Protein AF-A0A6A6QD24-F1 (afdb_monomer_lite)

Secondary structure (DSSP, 8-state):
------EEE-TTTS-EEE---HHHHHHHHHHHHHH-TT-THHHHHHHHHHHHHHHHHHHHHHHHHHHHHHHHHHHHHHHHHHHHHHHHHHHHHHHHHHHHHHHHHHHHHHHHHHHHHHHHHHHHHHHHHHHHHHHHHHHHHHHHHHHHHHHHHHHHHHHHHHHHHHHHHHHHHHHHHHHHHHHHHHHHHHHH---------------------HHHHHTTPPP--SSS-HHHHHTT------B-GGGGT-TT----TT--SB----S--S----------------

Organism: NCBI:txid390894

Radius of gyration: 77.01 Å; chains: 1; bounding box: 149×49×194 Å

Structure (mmCIF, N/CA/C/O backbone):
data_AF-A0A6A6QD24-F1
#
_entry.id   AF-A0A6A6QD24-F1
#
loop_
_atom_site.group_PDB
_atom_site.id
_atom_site.type_symbol
_atom_site.label_atom_id
_atom_site.label_alt_id
_atom_site.label_comp_id
_atom_site.label_asym_id
_atom_site.label_entity_id
_atom_site.label_seq_id
_atom_site.pdbx_PDB_ins_code
_atom_site.Cartn_x
_atom_site.Cartn_y
_atom_site.Cartn_z
_atom_site.occupancy
_atom_site.B_iso_or_equiv
_atom_site.auth_seq_id
_atom_site.auth_comp_id
_atom_site.auth_asym_id
_atom_site.auth_atom_id
_atom_site.pdbx_PDB_model_num
ATOM 1 N N . MET A 1 1 ? -62.552 -3.584 97.009 1.00 53.19 1 MET A N 1
ATOM 2 C CA . MET A 1 1 ? -61.944 -2.750 95.951 1.00 53.19 1 MET A CA 1
ATOM 3 C C . MET A 1 1 ? -61.898 -3.574 94.677 1.00 53.19 1 MET A C 1
ATOM 5 O O . MET A 1 1 ? -61.290 -4.635 94.685 1.00 53.19 1 MET A O 1
ATOM 9 N N . THR A 1 2 ? -62.596 -3.163 93.622 1.00 63.44 2 THR A N 1
ATOM 10 C CA . THR A 1 2 ? -62.518 -3.815 92.306 1.00 63.44 2 THR A CA 1
ATOM 11 C C . THR A 1 2 ? -61.274 -3.311 91.586 1.00 63.44 2 THR A C 1
ATOM 13 O O . THR A 1 2 ? -61.258 -2.167 91.139 1.00 63.44 2 THR A O 1
ATOM 16 N N . TYR A 1 3 ? -60.230 -4.137 91.501 1.00 75.81 3 TYR A N 1
ATOM 17 C CA . TYR A 1 3 ? -59.074 -3.847 90.652 1.00 75.81 3 TYR A CA 1
ATOM 18 C C . TYR A 1 3 ? -59.534 -3.808 89.188 1.00 75.81 3 TYR A C 1
ATOM 20 O O . TYR A 1 3 ? -60.052 -4.796 88.665 1.00 75.81 3 TYR A O 1
ATOM 28 N N . GLN A 1 4 ? -59.399 -2.652 88.539 1.00 85.44 4 GLN A N 1
ATOM 29 C CA . GLN A 1 4 ? -59.625 -2.512 87.103 1.00 85.44 4 GLN A CA 1
ATOM 30 C C . GLN A 1 4 ? -58.295 -2.724 86.382 1.00 85.44 4 GLN A C 1
ATOM 32 O O . GLN A 1 4 ? -57.424 -1.863 86.418 1.00 85.44 4 GLN A O 1
ATOM 37 N N . TYR A 1 5 ? -58.145 -3.880 85.737 1.00 90.75 5 TYR A N 1
ATOM 38 C CA . TYR A 1 5 ? -57.006 -4.152 84.862 1.00 90.75 5 TYR A CA 1
ATOM 39 C C . TYR A 1 5 ? -57.183 -3.437 83.517 1.00 90.75 5 TYR A C 1
ATOM 41 O O . TYR A 1 5 ? -58.315 -3.380 83.011 1.00 90.75 5 TYR A O 1
ATOM 49 N N . PRO A 1 6 ? -56.099 -2.914 82.920 1.00 93.00 6 PRO A N 1
ATOM 50 C CA . PRO A 1 6 ? -56.175 -2.231 81.641 1.00 93.00 6 PRO A CA 1
ATOM 51 C C . PRO A 1 6 ? -56.624 -3.198 80.541 1.00 93.00 6 PRO A C 1
ATOM 53 O O . PRO A 1 6 ? -56.310 -4.392 80.543 1.00 93.00 6 PRO A O 1
ATOM 56 N N . LYS A 1 7 ? -57.396 -2.662 79.598 1.00 95.12 7 LYS A N 1
ATOM 57 C CA . LYS A 1 7 ? -57.923 -3.386 78.444 1.00 95.12 7 LYS A CA 1
ATOM 58 C C . LYS A 1 7 ? -57.433 -2.735 77.163 1.00 95.12 7 LYS A C 1
ATOM 60 O O . LYS A 1 7 ? -57.426 -1.511 77.069 1.00 95.12 7 LYS A O 1
ATOM 65 N N . THR A 1 8 ? -57.071 -3.542 76.176 1.00 94.56 8 THR A N 1
ATOM 66 C CA . THR A 1 8 ? -56.620 -3.065 74.867 1.00 94.56 8 THR A CA 1
ATOM 67 C C . THR A 1 8 ? -57.283 -3.848 73.744 1.00 94.56 8 THR A C 1
ATOM 69 O O . THR A 1 8 ? -57.705 -4.993 73.918 1.00 94.56 8 THR A O 1
ATOM 72 N N . HIS A 1 9 ? -57.416 -3.202 72.589 1.00 96.06 9 HIS A N 1
ATOM 73 C CA . HIS A 1 9 ? -57.906 -3.847 71.379 1.00 96.06 9 HIS A CA 1
ATOM 74 C C . HIS A 1 9 ? -56.819 -4.773 70.824 1.00 96.06 9 HIS A C 1
ATOM 76 O O . HIS A 1 9 ? -55.660 -4.369 70.712 1.00 96.06 9 HIS A O 1
ATOM 82 N N . CYS A 1 10 ? -57.165 -6.020 70.514 1.00 94.19 10 CYS A N 1
ATOM 83 C CA . CYS A 1 10 ? -56.219 -6.972 69.955 1.00 94.19 10 CYS A CA 1
ATOM 84 C C . CYS A 1 10 ? -56.259 -6.945 68.428 1.00 94.19 10 CYS A C 1
ATOM 86 O O . CYS A 1 10 ? -57.242 -7.353 67.818 1.00 94.19 10 CYS A O 1
ATOM 88 N N . GLU A 1 11 ? -55.144 -6.566 67.808 1.00 89.06 11 GLU A N 1
ATOM 89 C CA . GLU A 1 11 ? -54.988 -6.529 66.346 1.00 89.06 11 GLU A CA 1
ATOM 90 C C . GLU A 1 11 ? -55.163 -7.904 65.672 1.00 89.06 11 GLU A C 1
ATOM 92 O O . GLU A 1 11 ? -55.454 -7.984 64.483 1.00 89.06 11 GLU A O 1
ATOM 97 N N . GLY A 1 12 ? -55.003 -9.002 66.421 1.00 90.56 12 GLY A N 1
ATOM 98 C CA . GLY A 1 12 ? -55.103 -10.358 65.878 1.00 90.56 12 GLY A CA 1
ATOM 99 C C . GLY A 1 12 ? -56.530 -10.875 65.698 1.00 90.56 12 GLY A C 1
ATOM 100 O O . GLY A 1 12 ? -56.777 -11.643 64.768 1.00 90.56 12 GLY A O 1
ATOM 101 N N . CYS A 1 13 ? -57.457 -10.489 66.577 1.00 94.25 13 CYS A N 1
ATOM 102 C CA . CYS A 1 13 ? -58.838 -10.988 66.563 1.00 94.25 13 CYS A CA 1
ATOM 103 C C . CYS A 1 13 ? -59.911 -9.888 66.553 1.00 94.25 13 CYS A C 1
ATOM 105 O O . CYS A 1 13 ? -61.074 -10.209 66.339 1.00 94.25 13 CYS A O 1
ATOM 107 N N . GLY A 1 14 ? -59.546 -8.618 66.762 1.00 94.00 14 GLY A N 1
ATOM 108 C CA . GLY A 1 14 ? -60.480 -7.489 66.816 1.00 94.00 14 GLY A CA 1
ATOM 109 C C . GLY A 1 14 ? -61.264 -7.368 68.128 1.00 94.00 14 GLY A C 1
ATOM 110 O O . GLY A 1 14 ? -62.111 -6.490 68.254 1.00 94.00 14 GLY A O 1
ATOM 111 N N . GLU A 1 15 ? -60.999 -8.216 69.122 1.00 95.94 15 GLU A N 1
ATOM 112 C CA . GLU A 1 15 ? -61.680 -8.179 70.420 1.00 95.94 15 GLU A CA 1
ATOM 113 C C . GLU A 1 15 ? -60.894 -7.371 71.463 1.00 95.94 15 GLU A C 1
ATOM 115 O O . GLU A 1 15 ? -59.703 -7.078 71.310 1.00 95.94 15 GLU A O 1
ATOM 120 N N . ILE A 1 16 ? -61.564 -6.994 72.556 1.00 95.38 16 ILE A N 1
ATOM 121 C CA . ILE A 1 16 ? -60.933 -6.313 73.693 1.00 95.38 16 ILE A CA 1
ATOM 122 C C . ILE A 1 16 ? -60.417 -7.353 74.689 1.00 95.38 16 ILE A C 1
ATOM 124 O O . ILE A 1 16 ? -61.190 -8.127 75.255 1.00 95.38 16 ILE A O 1
ATOM 128 N N . HIS A 1 17 ? -59.120 -7.303 74.980 1.00 95.12 17 HIS A N 1
ATOM 129 C CA . HIS A 1 17 ? -58.479 -8.187 75.946 1.00 95.12 17 HIS A CA 1
ATOM 130 C C . HIS A 1 17 ? -57.890 -7.426 77.125 1.00 95.12 17 HIS A C 1
ATOM 132 O O . HIS A 1 17 ? -57.525 -6.258 77.009 1.00 95.12 17 HIS A O 1
ATOM 138 N N . TYR A 1 18 ? -57.744 -8.113 78.255 1.00 94.88 18 TYR A N 1
ATOM 139 C CA . TYR A 1 18 ? -56.927 -7.606 79.352 1.00 94.88 18 TYR A CA 1
ATOM 140 C C . TYR A 1 18 ? -55.442 -7.618 78.970 1.00 94.88 18 TYR A C 1
ATOM 142 O O . TYR A 1 18 ? -54.962 -8.568 78.351 1.00 94.88 18 TYR A O 1
ATOM 150 N N . TYR A 1 19 ? -54.736 -6.548 79.332 1.00 93.44 19 TYR A N 1
ATOM 151 C CA . TYR A 1 19 ? -53.293 -6.398 79.170 1.00 93.44 19 TYR A CA 1
ATOM 152 C C . TYR A 1 19 ? -52.653 -6.531 80.547 1.00 93.44 19 TYR A C 1
ATOM 154 O O . TYR A 1 19 ? -52.774 -5.620 81.357 1.00 93.44 19 TYR A O 1
ATOM 162 N N . LEU A 1 20 ? -52.021 -7.667 80.828 1.00 94.12 20 LEU A N 1
ATOM 163 C CA . LEU A 1 20 ? -51.301 -7.870 82.083 1.00 94.12 20 LEU A CA 1
ATOM 164 C C . LEU A 1 20 ? -49.797 -7.888 81.823 1.00 94.12 20 LEU A C 1
ATOM 166 O O . LEU A 1 20 ? -49.346 -8.481 80.838 1.00 94.12 20 LEU A O 1
ATOM 170 N N . THR A 1 21 ? -49.020 -7.286 82.719 1.00 93.44 21 THR A N 1
ATOM 171 C CA . THR A 1 21 ? -47.581 -7.560 82.796 1.00 93.44 21 THR A CA 1
ATOM 172 C C . THR A 1 21 ? -47.344 -8.992 83.291 1.00 93.44 21 THR A C 1
ATOM 174 O O . THR A 1 21 ? -48.244 -9.637 83.836 1.00 93.44 21 THR A O 1
ATOM 177 N N . MET A 1 22 ? -46.125 -9.512 83.116 1.00 93.12 22 MET A N 1
ATOM 178 C CA . MET A 1 22 ? -45.767 -10.843 83.629 1.00 93.12 22 MET A CA 1
ATOM 179 C C . MET A 1 22 ? -45.954 -10.927 85.151 1.00 93.12 22 MET A C 1
ATOM 181 O O . MET A 1 22 ? -46.522 -11.893 85.652 1.00 93.12 22 MET A O 1
ATOM 185 N N . GLU A 1 23 ? -45.569 -9.873 85.870 1.00 94.25 23 GLU A N 1
ATOM 186 C CA . GLU A 1 23 ? -45.700 -9.759 87.328 1.00 94.25 23 GLU A CA 1
ATOM 187 C C . GLU A 1 23 ? -47.174 -9.750 87.772 1.00 94.25 23 GLU A C 1
ATOM 189 O O . GLU A 1 23 ? -47.553 -10.441 88.720 1.00 94.25 23 GLU A O 1
ATOM 194 N N . GLU A 1 24 ? -48.036 -9.015 87.059 1.00 93.75 24 GLU A N 1
ATOM 195 C CA . GLU A 1 24 ? -49.482 -8.988 87.316 1.00 93.75 24 GLU A CA 1
ATOM 196 C C . GLU A 1 24 ? -50.135 -10.343 87.031 1.00 93.75 24 GLU A C 1
ATOM 198 O O . GLU A 1 24 ? -50.993 -10.796 87.791 1.00 93.75 24 GLU A O 1
ATOM 203 N N . GLN A 1 25 ? -49.722 -11.011 85.951 1.00 93.69 25 GLN A N 1
ATOM 204 C CA . GLN A 1 25 ? -50.210 -12.338 85.599 1.00 93.69 25 GLN A CA 1
ATOM 205 C C . GLN A 1 25 ? -49.816 -13.378 86.659 1.00 93.69 25 GLN A C 1
ATOM 207 O O . GLN A 1 25 ? -50.668 -14.161 87.077 1.00 93.69 25 GLN A O 1
ATOM 212 N N . GLU A 1 26 ? -48.568 -13.370 87.136 1.00 92.44 26 GLU A N 1
ATOM 213 C CA . GLU A 1 26 ? -48.096 -14.252 88.213 1.00 92.44 26 GLU A CA 1
ATOM 214 C C . GLU A 1 26 ? -48.849 -14.029 89.527 1.00 92.44 26 GLU A C 1
ATOM 216 O O . GLU A 1 26 ? -49.239 -14.988 90.200 1.00 92.44 26 GLU A O 1
ATOM 221 N N . LEU A 1 27 ? -49.087 -12.768 89.895 1.00 92.19 27 LEU A N 1
ATOM 222 C CA . LEU A 1 27 ? -49.860 -12.436 91.087 1.00 92.19 27 LEU A CA 1
ATOM 223 C C . LEU A 1 27 ? -51.300 -12.951 90.971 1.00 92.19 27 LEU A C 1
ATOM 225 O O . LEU A 1 27 ? -51.834 -13.537 91.915 1.00 92.19 27 LEU A O 1
ATOM 229 N N . LEU A 1 28 ? -51.921 -12.771 89.805 1.00 90.62 28 LEU A N 1
ATOM 230 C CA . LEU A 1 28 ? -53.277 -13.242 89.546 1.00 90.62 28 LEU A CA 1
ATOM 231 C C . LEU A 1 28 ? -53.381 -14.770 89.546 1.00 90.62 28 LEU A C 1
ATOM 233 O O . LEU A 1 28 ? -54.385 -15.295 90.024 1.00 90.62 28 LEU A O 1
ATOM 237 N N . TRP A 1 29 ? -52.353 -15.489 89.089 1.00 91.94 29 TRP A N 1
ATOM 238 C CA . TRP A 1 29 ? -52.292 -16.949 89.208 1.00 91.94 29 TRP A CA 1
ATOM 239 C C . TRP A 1 29 ? -52.291 -17.410 90.668 1.00 91.94 29 TRP A C 1
ATOM 241 O O . TRP A 1 29 ? -53.124 -18.238 91.034 1.00 91.94 29 TRP A O 1
ATOM 251 N N . LYS A 1 30 ? -51.466 -16.799 91.530 1.00 92.00 30 LYS A N 1
ATOM 252 C CA . LYS A 1 30 ? -51.443 -17.101 92.978 1.00 92.00 30 LYS A CA 1
ATOM 253 C C . LYS A 1 30 ? -52.807 -16.863 93.640 1.00 92.00 30 LYS A C 1
ATOM 255 O O . LYS A 1 30 ? -53.238 -17.630 94.496 1.00 92.00 30 LYS A O 1
ATOM 260 N N . VAL A 1 31 ? -53.519 -15.812 93.227 1.00 88.44 31 VAL A N 1
ATOM 261 C CA . VAL A 1 31 ? -54.879 -15.514 93.716 1.00 88.44 31 VAL A CA 1
ATOM 262 C C . VAL A 1 31 ? -55.912 -16.517 93.178 1.00 88.44 31 VAL A C 1
ATOM 264 O O . VAL A 1 31 ? -56.844 -16.896 93.894 1.00 88.44 31 VAL A O 1
ATOM 267 N N . ALA A 1 32 ? -55.768 -16.960 91.928 1.00 87.62 32 ALA A N 1
ATOM 268 C CA . ALA A 1 32 ? -56.656 -17.941 91.309 1.00 87.62 32 ALA A CA 1
ATOM 269 C C . ALA A 1 32 ? -56.543 -19.331 91.964 1.00 87.62 32 ALA A C 1
ATOM 271 O O . ALA A 1 32 ? -57.566 -19.994 92.142 1.00 87.62 32 ALA A O 1
ATOM 272 N N . GLU A 1 33 ? -55.337 -19.735 92.377 1.00 88.31 33 GLU A N 1
ATOM 273 C CA . GLU A 1 33 ? -55.067 -21.004 93.072 1.00 88.31 33 GLU A CA 1
ATOM 274 C C . GLU A 1 33 ? -55.782 -21.099 94.428 1.00 88.31 33 GLU A C 1
ATOM 276 O O . GLU A 1 33 ? -56.357 -22.136 94.752 1.00 88.31 33 GLU A O 1
ATOM 281 N N . ILE A 1 34 ? -55.821 -20.001 95.191 1.00 87.50 34 ILE A N 1
ATOM 282 C CA . ILE A 1 34 ? -56.475 -19.953 96.510 1.00 87.50 34 ILE A CA 1
ATOM 283 C C . ILE A 1 34 ? -58.010 -19.961 96.380 1.00 87.50 34 ILE A C 1
ATOM 285 O O . ILE A 1 34 ? -58.709 -20.511 97.228 1.00 87.50 34 ILE A O 1
ATOM 289 N N . GLY A 1 35 ? -58.553 -19.343 95.325 1.00 79.31 35 GLY A N 1
ATOM 290 C CA . GLY A 1 35 ? -59.996 -19.114 95.163 1.00 79.31 35 GLY A CA 1
ATOM 291 C C . GLY A 1 35 ? -60.771 -20.178 94.372 1.00 79.31 35 GLY A C 1
ATOM 292 O O . GLY A 1 35 ? -61.991 -20.064 94.254 1.00 79.31 35 GLY A O 1
ATOM 293 N N . GLY A 1 36 ? -60.100 -21.183 93.801 1.00 77.44 36 GLY A N 1
ATOM 294 C CA . GLY A 1 36 ? -60.727 -22.205 92.950 1.00 77.44 36 GLY A CA 1
ATOM 295 C C . GLY A 1 36 ? -61.208 -21.691 91.577 1.00 77.44 36 GLY A C 1
ATOM 296 O O . GLY A 1 36 ? -61.102 -20.510 91.246 1.00 77.44 36 GLY A O 1
ATOM 297 N N . MET A 1 37 ? -61.750 -22.587 90.736 1.00 69.00 37 MET A N 1
ATOM 298 C CA . MET A 1 37 ? -62.099 -22.300 89.324 1.00 69.00 37 MET A CA 1
ATOM 299 C C . MET A 1 37 ? -63.223 -21.270 89.115 1.00 69.00 37 MET A C 1
ATOM 301 O O . MET A 1 37 ? -63.360 -20.730 88.020 1.00 69.00 37 MET A O 1
ATOM 305 N N . GLN A 1 38 ? -64.032 -20.980 90.139 1.00 75.56 38 GLN A N 1
ATOM 306 C CA . GLN A 1 38 ? -65.093 -19.969 90.037 1.00 75.56 38 GLN A CA 1
ATOM 307 C C . GLN A 1 38 ? -64.594 -18.536 90.277 1.00 75.56 38 GLN A C 1
ATOM 309 O O . GLN A 1 38 ? -65.372 -17.588 90.167 1.00 75.56 38 GLN A O 1
ATOM 314 N N . ASN A 1 39 ? -63.303 -18.353 90.578 1.00 82.62 39 ASN A N 1
ATOM 315 C CA . ASN A 1 39 ? -62.736 -17.033 90.817 1.00 82.62 39 ASN A CA 1
ATOM 316 C C . ASN A 1 39 ? -62.851 -16.153 89.546 1.00 82.62 39 ASN A C 1
ATOM 318 O O . ASN A 1 39 ? -62.363 -16.552 88.485 1.00 82.62 39 ASN A O 1
ATOM 322 N N . PRO A 1 40 ? -63.451 -14.945 89.610 1.00 85.31 40 PRO A N 1
ATOM 323 C CA . PRO A 1 40 ? -63.562 -14.035 88.462 1.00 85.31 40 PRO A CA 1
ATOM 324 C C . PRO A 1 40 ? -62.209 -13.674 87.825 1.00 85.31 40 PRO A C 1
ATOM 326 O O . PRO A 1 40 ? -62.171 -13.327 86.643 1.00 85.31 40 PRO A O 1
ATOM 329 N N . VAL A 1 41 ? -61.103 -13.824 88.564 1.00 89.50 41 VAL A N 1
ATOM 330 C CA . VAL A 1 41 ? -59.725 -13.705 88.061 1.00 89.50 41 VAL A CA 1
ATOM 331 C C . VAL A 1 41 ? -59.448 -14.655 86.888 1.00 89.50 41 VAL A C 1
ATOM 333 O O . VAL A 1 41 ? -58.738 -14.271 85.960 1.00 89.50 41 VAL A O 1
ATOM 336 N N . TRP A 1 42 ? -60.072 -15.838 86.839 1.00 89.38 42 TRP A N 1
ATOM 337 C CA . TRP A 1 42 ? -59.918 -16.773 85.719 1.00 89.38 42 TRP A CA 1
ATOM 338 C C . TRP A 1 42 ? -60.359 -16.185 84.380 1.00 89.38 42 TRP A C 1
ATOM 340 O O . TRP A 1 42 ? -59.743 -16.474 83.356 1.00 89.38 42 TRP A O 1
ATOM 350 N N . LYS A 1 43 ? -61.383 -15.319 84.361 1.00 90.25 43 LYS A N 1
ATOM 351 C CA . LYS A 1 43 ? -61.811 -14.636 83.127 1.00 90.25 43 LYS A CA 1
ATOM 352 C C . LYS A 1 43 ? -60.752 -13.646 82.638 1.00 90.25 43 LYS A C 1
ATOM 354 O O . LYS A 1 43 ? -60.536 -13.541 81.433 1.00 90.25 43 LYS A O 1
ATOM 359 N N . VAL A 1 44 ? -60.086 -12.952 83.563 1.00 92.19 44 VAL A N 1
ATOM 360 C CA . VAL A 1 44 ? -59.001 -12.004 83.262 1.00 92.19 44 VAL A CA 1
ATOM 361 C C . VAL A 1 44 ? -57.775 -12.757 82.742 1.00 92.19 44 VAL A C 1
ATOM 363 O O . VAL A 1 44 ? -57.269 -12.427 81.672 1.00 92.19 44 VAL A O 1
ATOM 366 N N . LEU A 1 45 ? -57.355 -13.819 83.441 1.00 92.44 45 LEU A N 1
ATOM 367 C CA . LEU A 1 45 ? -56.229 -14.670 83.041 1.00 92.44 45 LEU A CA 1
ATOM 368 C C . LEU A 1 45 ? -56.466 -15.343 81.684 1.00 92.44 45 LEU A C 1
ATOM 370 O O . LEU A 1 45 ? -55.576 -15.323 80.835 1.00 92.44 45 LEU A O 1
ATOM 374 N N . LYS A 1 46 ? -57.670 -15.881 81.446 1.00 92.75 46 LYS A N 1
ATOM 375 C CA . LYS A 1 46 ? -58.039 -16.478 80.156 1.00 92.75 46 LYS A CA 1
ATOM 376 C C . LYS A 1 46 ? -58.012 -15.443 79.032 1.00 92.75 46 LYS A C 1
ATOM 378 O O . LYS A 1 46 ? -57.365 -15.675 78.022 1.00 92.75 46 LYS A O 1
ATOM 383 N N . SER A 1 47 ? -58.620 -14.274 79.236 1.00 93.75 47 SER A N 1
ATOM 384 C CA . SER A 1 47 ? -58.602 -13.190 78.245 1.00 93.75 47 SER A CA 1
ATOM 385 C C . SER A 1 47 ? -57.181 -12.704 77.924 1.00 93.75 47 SER A C 1
ATOM 387 O O . SER A 1 47 ? -56.878 -12.483 76.752 1.00 93.75 47 SER A O 1
ATOM 389 N N . ASN A 1 48 ? -56.290 -12.588 78.919 1.00 92.69 48 ASN A N 1
ATOM 390 C CA . ASN A 1 48 ? -54.878 -12.251 78.693 1.00 92.69 48 ASN A CA 1
ATOM 391 C C . ASN A 1 48 ? -54.116 -13.388 77.981 1.00 92.69 48 ASN A C 1
ATOM 393 O O . ASN A 1 48 ? -53.283 -13.128 77.118 1.00 92.69 48 ASN A O 1
ATOM 397 N N . SER A 1 49 ? -54.426 -14.653 78.279 1.00 93.62 49 SER A N 1
ATOM 398 C CA . SER A 1 49 ? -53.867 -15.806 77.560 1.00 93.62 49 SER A CA 1
ATOM 399 C C . SER A 1 49 ? -54.304 -15.829 76.091 1.00 93.62 49 SER A C 1
ATOM 401 O O . SER A 1 49 ? -53.455 -15.975 75.210 1.00 93.62 49 SER A O 1
ATOM 403 N N . ASP A 1 50 ? -55.590 -15.594 75.817 1.00 91.88 50 ASP A N 1
ATOM 404 C CA . ASP A 1 50 ? -56.138 -15.481 74.462 1.00 91.88 50 ASP A CA 1
ATOM 405 C C . ASP A 1 50 ? -55.480 -14.317 73.701 1.00 91.88 50 ASP A C 1
ATOM 407 O O . ASP A 1 50 ? -55.136 -14.447 72.523 1.00 91.88 50 ASP A O 1
ATOM 411 N N . ARG A 1 51 ? -55.218 -13.196 74.388 1.00 93.19 51 ARG A N 1
ATOM 412 C CA . ARG A 1 51 ? -54.470 -12.056 73.840 1.00 93.19 51 ARG A CA 1
ATOM 413 C C . ARG A 1 51 ? -53.051 -12.446 73.459 1.00 93.19 51 ARG A C 1
ATOM 415 O O . ARG A 1 51 ? -52.633 -12.160 72.343 1.00 93.19 51 ARG A O 1
ATOM 422 N N . ASN A 1 52 ? -52.318 -13.096 74.362 1.00 91.06 52 ASN A N 1
ATOM 423 C CA . ASN A 1 52 ? -50.945 -13.531 74.109 1.00 91.06 52 ASN A CA 1
ATOM 424 C C . ASN A 1 52 ? -50.889 -14.501 72.921 1.00 91.06 52 ASN A C 1
ATOM 426 O O . ASN A 1 52 ? -50.012 -14.373 72.070 1.00 91.06 52 ASN A O 1
ATOM 430 N N . ALA A 1 53 ? -51.868 -15.403 72.798 1.00 92.25 53 ALA A N 1
ATOM 431 C CA . ALA A 1 53 ? -51.999 -16.276 71.634 1.00 92.25 53 ALA A CA 1
ATOM 432 C C . ALA A 1 53 ? -52.264 -15.489 70.336 1.00 92.25 53 ALA A C 1
ATOM 434 O O . ALA A 1 53 ? -51.709 -15.821 69.287 1.00 92.25 53 ALA A O 1
ATOM 435 N N . CYS A 1 54 ? -53.079 -14.432 70.384 1.00 92.00 54 CYS A N 1
ATOM 436 C CA . CYS A 1 54 ? -53.317 -13.563 69.231 1.00 92.00 54 CYS A CA 1
ATOM 437 C C . CYS A 1 54 ? -52.075 -12.747 68.845 1.00 92.00 54 CYS A C 1
ATOM 439 O O . CYS A 1 54 ? -51.739 -12.694 67.664 1.00 92.00 54 CYS A O 1
ATOM 441 N N . VAL A 1 55 ? -51.364 -12.166 69.816 1.00 90.44 55 VAL A N 1
ATOM 442 C CA . VAL A 1 55 ? -50.104 -11.436 69.589 1.00 90.44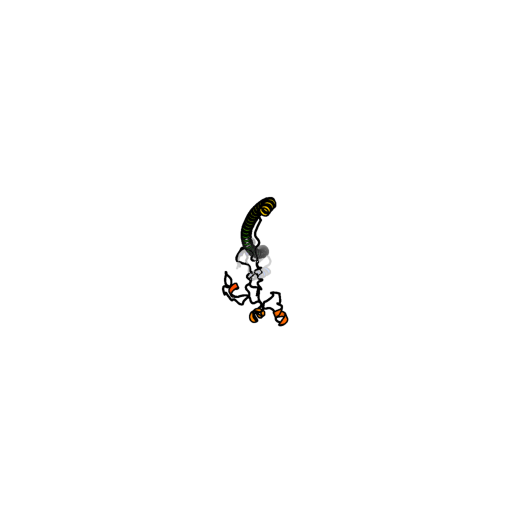 55 VAL A CA 1
ATOM 443 C C . VAL A 1 55 ? -49.053 -12.361 68.984 1.00 90.44 55 VAL A C 1
ATOM 445 O O . VAL A 1 55 ? -48.429 -11.992 67.996 1.00 90.44 55 VAL A O 1
ATOM 448 N N . ALA A 1 56 ? -48.913 -13.586 69.501 1.00 90.19 56 ALA A N 1
ATOM 449 C CA . ALA A 1 56 ? -48.015 -14.585 68.930 1.00 90.19 56 ALA A CA 1
ATOM 450 C C . ALA A 1 56 ? -48.375 -14.900 67.468 1.00 90.19 56 ALA A C 1
ATOM 452 O O . ALA A 1 56 ? -47.498 -14.890 66.612 1.00 90.19 56 ALA A O 1
ATOM 453 N N . LYS A 1 57 ? -49.664 -15.089 67.146 1.00 89.75 57 LYS A N 1
ATOM 454 C CA . LYS A 1 57 ? -50.117 -15.313 65.759 1.00 89.75 57 LYS A CA 1
ATOM 455 C C . LYS A 1 57 ? -49.819 -14.129 64.836 1.00 89.75 57 LYS A C 1
ATOM 457 O O . LYS A 1 57 ? -49.418 -14.347 63.695 1.00 89.75 57 LYS A O 1
ATOM 462 N N . VAL A 1 58 ? -50.030 -12.896 65.297 1.00 89.88 58 VAL A N 1
ATOM 463 C CA . VAL A 1 58 ? -49.726 -11.677 64.526 1.00 89.88 58 VAL A CA 1
ATOM 464 C C . VAL A 1 58 ? -48.220 -11.552 64.305 1.00 89.88 58 VAL A C 1
ATOM 466 O O . VAL A 1 58 ? -47.792 -11.380 63.166 1.00 89.88 58 VAL A O 1
ATOM 469 N N . ALA A 1 59 ? -47.414 -11.744 65.352 1.00 87.00 59 ALA A N 1
ATOM 470 C CA . ALA A 1 59 ? -45.958 -11.754 65.259 1.00 87.00 59 ALA A CA 1
ATOM 471 C C . ALA A 1 59 ? -45.459 -12.825 64.275 1.00 87.00 59 ALA A C 1
ATOM 473 O O . ALA A 1 59 ? -44.646 -12.513 63.412 1.00 87.00 59 ALA A O 1
ATOM 474 N N . SER A 1 60 ? -46.002 -14.048 64.322 1.00 84.88 60 SER A N 1
ATOM 475 C CA . SER A 1 60 ? -45.665 -15.109 63.363 1.00 84.88 60 SER A CA 1
ATOM 476 C C . SER A 1 60 ? -46.035 -14.749 61.921 1.00 84.88 60 SER A C 1
ATOM 478 O O . SER A 1 60 ? -45.263 -15.036 61.012 1.00 84.88 60 SER A O 1
ATOM 480 N N . ARG A 1 61 ? -47.184 -14.097 61.684 1.00 81.94 61 ARG A N 1
ATOM 481 C CA . ARG A 1 61 ? -47.565 -13.623 60.338 1.00 81.94 61 ARG A CA 1
ATOM 482 C C . ARG A 1 61 ? -46.622 -12.537 59.827 1.00 81.94 61 ARG A C 1
ATOM 484 O O . ARG A 1 61 ? -46.241 -12.579 58.663 1.00 81.94 61 ARG A O 1
ATOM 491 N N . HIS A 1 62 ? -46.249 -11.582 60.678 1.00 83.44 62 HIS A N 1
ATOM 492 C CA . HIS A 1 62 ? -45.285 -10.546 60.311 1.00 83.44 62 HIS A CA 1
ATOM 493 C C . HIS A 1 62 ? -43.902 -11.130 60.033 1.00 83.44 62 HIS A C 1
ATOM 495 O O . HIS A 1 62 ? -43.294 -10.746 59.040 1.00 83.44 62 HIS A O 1
ATOM 501 N N . LEU A 1 63 ? -43.438 -12.083 60.848 1.00 81.62 63 LEU A N 1
ATOM 502 C CA . LEU A 1 63 ? -42.166 -12.768 60.624 1.00 81.62 63 LEU A CA 1
ATOM 503 C C . LEU A 1 63 ? -42.161 -13.479 59.262 1.00 81.62 63 LEU A C 1
ATOM 505 O O . LEU A 1 63 ? -41.272 -13.232 58.458 1.00 81.62 63 LEU A O 1
ATOM 509 N N . ALA A 1 64 ? -43.216 -14.243 58.952 1.00 81.88 64 ALA A N 1
ATOM 510 C CA . ALA A 1 64 ? -43.349 -14.941 57.672 1.00 81.88 64 ALA A CA 1
ATOM 511 C C . ALA A 1 64 ? -43.401 -13.985 56.462 1.00 81.88 64 ALA A C 1
ATOM 513 O O . ALA A 1 64 ? -42.882 -14.300 55.392 1.00 81.88 64 ALA A O 1
ATOM 514 N N . LEU A 1 65 ? -44.016 -12.803 56.612 1.00 85.50 65 LEU A N 1
ATOM 515 C CA . LEU A 1 65 ? -44.000 -11.765 55.575 1.00 85.50 65 LEU A CA 1
ATOM 516 C C . LEU A 1 65 ? -42.592 -11.197 55.368 1.00 85.50 65 LEU A C 1
ATOM 518 O O . LEU A 1 65 ? -42.182 -11.022 54.223 1.00 85.50 65 LEU A O 1
ATOM 522 N N . VAL A 1 66 ? -41.857 -10.920 56.449 1.00 87.25 66 VAL A N 1
ATOM 523 C CA . VAL A 1 66 ? -40.480 -10.408 56.372 1.00 87.25 66 VAL A CA 1
ATOM 524 C C . VAL A 1 66 ? -39.559 -11.445 55.730 1.00 87.25 66 VAL A C 1
ATOM 526 O O . VAL A 1 66 ? -38.875 -11.108 54.765 1.00 87.25 66 VAL A O 1
ATOM 529 N N . GLU A 1 67 ? -39.613 -12.703 56.170 1.00 85.19 67 GLU A N 1
ATOM 530 C CA . GLU A 1 67 ? -38.839 -13.809 55.588 1.00 85.19 67 GLU A CA 1
ATOM 531 C C . GLU A 1 67 ? -39.125 -13.957 54.085 1.00 85.19 67 GLU A C 1
ATOM 533 O O . GLU A 1 67 ? -38.205 -13.977 53.268 1.00 85.19 67 GLU A O 1
ATOM 538 N N . GLY A 1 68 ? -40.403 -13.922 53.686 1.00 85.94 68 GLY A N 1
ATOM 539 C CA . GLY A 1 68 ? -40.788 -13.943 52.274 1.00 85.94 68 GLY A CA 1
ATOM 540 C C . GLY A 1 68 ? -40.244 -12.751 51.471 1.00 85.94 68 GLY A C 1
ATOM 541 O O . GLY A 1 68 ? -39.876 -12.906 50.304 1.00 85.94 68 GLY A O 1
ATOM 542 N N . THR A 1 69 ? -40.147 -11.557 52.071 1.00 89.38 69 THR A N 1
ATOM 543 C CA . THR A 1 69 ? -39.527 -10.393 51.409 1.00 89.38 69 THR A CA 1
ATOM 544 C C . THR A 1 69 ? -38.007 -10.500 51.309 1.00 89.38 69 THR A C 1
ATOM 546 O O . THR A 1 69 ? -37.445 -10.075 50.296 1.00 89.38 69 THR A O 1
ATOM 549 N N . GLU A 1 70 ? -37.337 -11.094 52.300 1.00 90.44 70 GLU A N 1
ATOM 550 C CA . GLU A 1 70 ? -35.893 -11.343 52.253 1.00 90.44 70 GLU A CA 1
ATOM 551 C C . GLU A 1 70 ? -35.539 -12.361 51.169 1.00 90.44 70 GLU A C 1
ATOM 553 O O . GLU A 1 70 ? -34.677 -12.072 50.342 1.00 90.44 70 GLU A O 1
ATOM 558 N N . GLU A 1 71 ? -36.275 -13.469 51.049 1.00 89.75 71 GLU A N 1
ATOM 559 C CA . GLU A 1 71 ? -36.050 -14.456 49.982 1.00 89.75 71 GLU A CA 1
ATOM 560 C C . GLU A 1 71 ? -36.218 -13.858 48.573 1.00 89.75 71 GLU A C 1
ATOM 562 O O . GLU A 1 71 ? -35.497 -14.193 47.625 1.00 89.75 71 GLU A O 1
ATOM 567 N N . VAL A 1 72 ? -37.198 -12.967 48.388 1.00 89.25 72 VAL A N 1
ATOM 568 C CA . VAL A 1 72 ? -37.384 -12.250 47.115 1.00 89.25 72 VAL A CA 1
ATOM 569 C C . VAL A 1 72 ? -36.224 -11.284 46.869 1.00 89.25 72 VAL A C 1
ATOM 571 O O . VAL A 1 72 ? -35.706 -11.217 45.750 1.00 89.25 72 VAL A O 1
ATOM 574 N N . ARG A 1 73 ? -35.776 -10.567 47.905 1.00 91.81 73 ARG A N 1
ATOM 575 C CA . ARG A 1 73 ? -34.640 -9.644 47.823 1.00 91.81 73 ARG A CA 1
ATOM 576 C C . ARG A 1 73 ? -33.344 -10.377 47.482 1.00 91.81 73 ARG A C 1
ATOM 578 O O . ARG A 1 73 ? -32.628 -9.929 46.590 1.00 91.81 73 ARG A O 1
ATOM 585 N N . GLU A 1 74 ? -33.062 -11.504 48.123 1.00 94.62 74 GLU A N 1
ATOM 586 C CA . GLU A 1 74 ? -31.878 -12.324 47.856 1.00 94.62 74 GLU A CA 1
ATOM 587 C C . GLU A 1 74 ? -31.875 -12.878 46.430 1.00 94.62 74 GLU A C 1
ATOM 589 O O . GLU A 1 74 ? -30.859 -12.797 45.736 1.00 94.62 74 GLU A O 1
ATOM 594 N N . ARG A 1 75 ? -33.024 -13.356 45.931 1.00 93.94 75 ARG A N 1
ATOM 595 C CA . ARG A 1 75 ? -33.158 -13.778 44.526 1.00 93.94 75 ARG A CA 1
ATOM 596 C C . ARG A 1 75 ? -32.913 -12.631 43.547 1.00 93.94 75 ARG A C 1
ATOM 598 O O . ARG A 1 75 ? -32.245 -12.835 42.530 1.00 93.94 75 ARG A O 1
ATOM 605 N N . CYS A 1 76 ? -33.414 -11.433 43.848 1.00 93.06 76 CYS A N 1
ATOM 606 C CA . CYS A 1 76 ? -33.183 -10.243 43.029 1.00 93.06 76 CYS A CA 1
ATOM 607 C C . CYS A 1 76 ? -31.694 -9.863 43.005 1.00 93.06 76 CYS A C 1
ATOM 609 O O . CYS A 1 76 ? -31.114 -9.729 41.929 1.00 93.06 76 CYS A O 1
ATOM 611 N N . ILE A 1 77 ? -31.048 -9.802 44.176 1.00 94.81 77 ILE A N 1
ATOM 612 C CA . ILE A 1 77 ? -29.610 -9.522 44.299 1.00 94.81 77 ILE A CA 1
ATOM 613 C C . ILE A 1 77 ? -28.789 -10.573 43.544 1.00 94.81 77 ILE A C 1
ATOM 615 O O . ILE A 1 77 ? -27.900 -10.213 42.776 1.00 94.81 77 ILE A O 1
ATOM 619 N N . SER A 1 78 ? -29.106 -11.861 43.697 1.00 96.75 78 SER A N 1
ATOM 620 C CA . SER A 1 78 ? -28.420 -12.944 42.983 1.00 96.75 78 SER A CA 1
ATOM 621 C C . SER A 1 78 ? -28.560 -12.812 41.463 1.00 96.75 78 SER A C 1
ATOM 623 O O . SER A 1 78 ? -27.596 -13.023 40.725 1.00 96.75 78 SER A O 1
ATOM 625 N N . THR A 1 79 ? -29.742 -12.423 40.977 1.00 94.94 79 THR A N 1
ATOM 626 C CA . THR A 1 79 ? -29.991 -12.209 39.543 1.00 94.94 79 THR A CA 1
ATOM 627 C C . THR A 1 79 ? -29.191 -11.017 39.019 1.00 94.94 79 THR A C 1
ATOM 629 O O . THR A 1 79 ? -28.451 -11.164 38.048 1.00 94.94 79 THR A O 1
ATOM 632 N N . GLN A 1 80 ? -29.226 -9.882 39.720 1.00 96.06 80 GLN A N 1
ATOM 633 C CA . GLN A 1 80 ? -28.441 -8.693 39.371 1.00 96.06 80 GLN A CA 1
ATOM 634 C C . GLN A 1 80 ? -26.930 -8.965 39.401 1.00 96.06 80 GLN A C 1
ATOM 636 O O . GLN A 1 80 ? -26.192 -8.501 38.534 1.00 96.06 80 GLN A O 1
ATOM 641 N N . GLN A 1 81 ? -26.446 -9.757 40.362 1.00 97.31 81 GLN A N 1
ATOM 642 C CA . GLN A 1 81 ? -25.042 -10.170 40.420 1.00 97.31 81 GLN A CA 1
ATOM 643 C C . GLN A 1 81 ? -24.645 -11.012 39.201 1.00 97.31 81 GLN A C 1
ATOM 645 O O . GLN A 1 81 ? -23.579 -10.782 38.628 1.00 97.31 81 GLN A O 1
ATOM 650 N N . LYS A 1 82 ? -25.497 -11.950 38.767 1.00 97.38 82 LYS A N 1
ATOM 651 C CA . LYS A 1 82 ? -25.258 -12.744 37.550 1.00 97.38 82 LYS A CA 1
ATOM 652 C C . LYS A 1 82 ? -25.227 -11.864 36.301 1.00 97.38 82 LYS A C 1
ATOM 654 O O . LYS A 1 82 ? -24.317 -12.007 35.489 1.00 97.38 82 LYS A O 1
ATOM 659 N N . GLU A 1 83 ? -26.163 -10.928 36.171 1.00 96.31 83 GLU A N 1
ATOM 660 C CA . GLU A 1 83 ? -26.197 -9.974 35.054 1.00 96.31 83 GLU A CA 1
ATOM 661 C C . GLU A 1 83 ? -24.942 -9.095 35.012 1.00 96.31 83 GLU A C 1
ATOM 663 O O . GLU A 1 83 ? -24.336 -8.936 33.952 1.00 96.31 83 GLU A O 1
ATOM 668 N N . LEU A 1 84 ? -24.481 -8.592 36.162 1.00 96.69 84 LEU A N 1
ATOM 669 C CA . LEU A 1 84 ? -23.244 -7.812 36.249 1.00 96.69 84 LEU A CA 1
ATOM 670 C C . LEU A 1 84 ? -22.010 -8.612 35.818 1.00 96.69 84 LEU A C 1
ATOM 672 O O . LEU A 1 84 ? -21.124 -8.057 35.167 1.00 96.69 84 LEU A O 1
ATOM 676 N N . VAL A 1 85 ? -21.934 -9.903 36.153 1.00 98.06 85 VAL A N 1
ATOM 677 C CA . VAL A 1 85 ? -20.842 -10.776 35.691 1.00 98.06 85 VAL A CA 1
ATOM 678 C C . VAL A 1 85 ? -20.884 -10.937 34.171 1.00 98.06 85 VAL A C 1
ATOM 680 O O . VAL A 1 85 ? -19.850 -10.793 33.520 1.00 98.06 85 VAL A O 1
ATOM 683 N N . VAL A 1 86 ? -22.068 -11.161 33.592 1.00 97.75 86 VAL A N 1
ATOM 684 C CA . VAL A 1 86 ? -22.237 -11.269 32.133 1.00 97.75 86 VAL A CA 1
ATOM 685 C C . VAL A 1 86 ? -21.837 -9.970 31.431 1.00 97.75 86 VAL A C 1
ATOM 687 O O . VAL A 1 86 ? -21.086 -10.014 30.457 1.00 97.75 86 VAL A O 1
ATOM 690 N N . LEU A 1 87 ? -22.272 -8.814 31.940 1.00 97.19 87 LEU A N 1
ATOM 691 C CA . LEU A 1 87 ? -21.921 -7.508 31.376 1.00 97.19 87 LEU A CA 1
ATOM 692 C C . LEU A 1 87 ? -20.415 -7.228 31.450 1.00 97.19 87 LEU A C 1
ATOM 694 O O . LEU A 1 87 ? -19.838 -6.736 30.482 1.00 97.19 87 LEU A O 1
ATOM 698 N N . ARG A 1 88 ? -19.753 -7.580 32.559 1.00 97.50 88 ARG A N 1
ATOM 699 C CA . ARG A 1 88 ? -18.291 -7.447 32.688 1.00 97.50 88 ARG A CA 1
ATOM 700 C C . ARG A 1 88 ? -17.544 -8.329 31.692 1.00 97.50 88 ARG A C 1
ATOM 702 O O . ARG A 1 88 ? -16.570 -7.880 31.095 1.00 97.50 88 ARG A O 1
ATOM 709 N N . GLU A 1 89 ? -18.013 -9.553 31.476 1.00 98.12 89 GLU A N 1
ATOM 710 C CA . GLU A 1 89 ? -17.415 -10.460 30.493 1.00 98.12 89 GLU A CA 1
ATOM 711 C C . GLU A 1 89 ? -17.618 -9.954 29.055 1.00 98.12 89 GLU A C 1
ATOM 713 O O . GLU A 1 89 ? -16.700 -10.003 28.237 1.00 98.12 89 GLU A O 1
ATOM 718 N N . GLN A 1 90 ? -18.792 -9.397 28.743 1.00 96.69 90 GLN A N 1
ATOM 719 C CA . GLN A 1 90 ? -19.044 -8.744 27.455 1.00 96.69 90 GLN A CA 1
ATOM 720 C C . GLN A 1 90 ? -18.152 -7.513 27.253 1.00 96.69 90 GLN A C 1
ATOM 722 O O . GLN A 1 90 ? -17.573 -7.352 26.180 1.00 96.69 90 GLN A O 1
ATOM 727 N N . GLN A 1 91 ? -17.991 -6.678 28.283 1.00 97.88 91 GLN A N 1
ATOM 728 C CA . GLN A 1 91 ? -17.099 -5.519 28.248 1.00 97.88 91 GLN A CA 1
ATOM 729 C C . GLN A 1 91 ? -15.646 -5.939 28.001 1.00 97.88 91 GLN A C 1
ATOM 731 O O . GLN A 1 91 ? -14.967 -5.335 27.173 1.00 97.88 91 GLN A O 1
ATOM 736 N N . LYS A 1 92 ? -15.178 -6.998 28.670 1.00 98.31 92 LYS A N 1
ATOM 737 C CA . LYS A 1 92 ? -13.836 -7.547 28.464 1.00 98.31 92 LYS A CA 1
ATOM 738 C C . LYS A 1 92 ? -13.628 -7.993 27.013 1.00 98.31 92 LYS A C 1
ATOM 740 O O . LYS A 1 92 ? -12.660 -7.574 26.388 1.00 98.31 92 LYS A O 1
ATOM 745 N N . LYS A 1 93 ? -14.567 -8.759 26.449 1.00 98.25 93 LYS A N 1
ATOM 746 C CA . LYS A 1 93 ? -14.513 -9.192 25.040 1.00 98.25 93 LYS A CA 1
ATOM 747 C C . LYS A 1 93 ? -14.533 -8.015 24.065 1.00 98.25 93 LYS A C 1
ATOM 749 O O . LYS A 1 93 ? -13.821 -8.038 23.067 1.00 98.25 93 LYS A O 1
ATOM 754 N N . ALA A 1 94 ? -15.323 -6.980 24.347 1.00 97.94 94 ALA A N 1
ATOM 755 C CA . ALA A 1 94 ? -15.353 -5.772 23.527 1.00 97.94 94 ALA A CA 1
ATOM 756 C C . ALA A 1 94 ? -14.000 -5.038 23.537 1.00 97.94 94 ALA A C 1
ATOM 758 O O . ALA A 1 94 ? -13.538 -4.608 22.484 1.00 97.94 94 ALA A O 1
ATOM 759 N N . LEU A 1 95 ? -13.338 -4.947 24.696 1.00 97.81 95 LEU A N 1
ATOM 760 C CA . LEU A 1 95 ? -11.997 -4.364 24.809 1.00 97.81 95 LEU A CA 1
ATOM 761 C C . LEU A 1 95 ? -10.938 -5.193 24.069 1.00 97.81 95 LEU A C 1
ATOM 763 O O . LEU A 1 95 ? -10.097 -4.624 23.380 1.00 97.81 95 LEU A O 1
ATOM 767 N N . GLU A 1 96 ? -10.999 -6.523 24.155 1.00 97.94 96 GLU A N 1
ATOM 768 C CA . GLU A 1 96 ? -10.105 -7.415 23.400 1.00 97.94 96 GLU A CA 1
ATOM 769 C C . GLU A 1 96 ? -10.288 -7.253 21.881 1.00 97.94 96 GLU A C 1
ATOM 771 O O . GLU A 1 96 ? -9.305 -7.190 21.140 1.00 97.94 96 GLU A O 1
ATOM 776 N N . LEU A 1 97 ? -11.534 -7.122 21.410 1.00 98.00 97 LEU A N 1
ATOM 777 C CA . LEU A 1 97 ? -11.836 -6.862 19.999 1.00 98.00 97 LEU A CA 1
ATOM 778 C C . LEU A 1 97 ? -11.344 -5.488 19.534 1.00 98.00 97 LEU A C 1
ATOM 780 O O . LEU A 1 97 ? -10.845 -5.380 18.415 1.00 98.00 97 LEU A O 1
ATOM 784 N N . LEU A 1 98 ? -11.462 -4.454 20.373 1.00 97.31 98 LEU A N 1
ATOM 785 C CA . LEU A 1 98 ? -10.932 -3.122 20.072 1.00 97.31 98 LEU A CA 1
ATOM 786 C C . LEU A 1 98 ? -9.406 -3.144 19.959 1.00 97.31 98 LEU A C 1
ATOM 788 O O . LEU A 1 98 ? -8.877 -2.683 18.952 1.00 97.31 98 LEU A O 1
ATOM 792 N N . ALA A 1 99 ? -8.711 -3.764 20.916 1.00 96.31 99 ALA A N 1
ATOM 793 C CA . ALA A 1 99 ? -7.255 -3.898 20.874 1.00 96.31 99 ALA A CA 1
ATOM 794 C C . ALA A 1 99 ? -6.783 -4.678 19.633 1.00 96.31 99 ALA A C 1
ATOM 796 O O . ALA A 1 99 ? -5.798 -4.312 18.989 1.00 96.31 99 ALA A O 1
ATOM 797 N N . TRP A 1 100 ? -7.506 -5.737 19.250 1.00 96.94 100 TRP A N 1
ATOM 798 C CA . TRP A 1 100 ? -7.229 -6.458 18.008 1.00 96.94 100 TRP A CA 1
ATOM 799 C C . TRP A 1 100 ? -7.444 -5.570 16.774 1.00 96.94 100 TRP A C 1
ATOM 801 O O . TRP A 1 100 ? -6.591 -5.535 15.886 1.00 96.94 100 TRP A O 1
ATOM 811 N N . ALA A 1 101 ? -8.550 -4.823 16.721 1.00 96.50 101 ALA A N 1
ATOM 812 C CA . ALA A 1 101 ? -8.852 -3.923 15.612 1.00 96.50 101 ALA A CA 1
ATOM 813 C C . ALA A 1 101 ? -7.785 -2.824 15.458 1.00 96.50 101 ALA A C 1
ATOM 815 O O . ALA A 1 101 ? -7.311 -2.603 14.343 1.00 96.50 101 ALA A O 1
ATOM 816 N N . GLU A 1 102 ? -7.348 -2.207 16.558 1.00 96.19 102 GLU A N 1
ATOM 817 C CA . GLU A 1 102 ? -6.255 -1.226 16.583 1.00 96.19 102 GLU A CA 1
ATOM 818 C C . GLU A 1 102 ? -4.950 -1.830 16.048 1.00 96.19 102 GLU A C 1
ATOM 820 O O . GLU A 1 102 ? -4.361 -1.292 15.108 1.00 96.19 102 GLU A O 1
ATOM 825 N N . GLY A 1 103 ? -4.564 -3.018 16.527 1.00 95.69 103 GLY A N 1
ATOM 826 C CA . GLY A 1 103 ? -3.385 -3.723 16.018 1.00 95.69 103 GLY A CA 1
ATOM 827 C C . GLY A 1 103 ? -3.464 -4.022 14.514 1.00 95.69 103 GLY A C 1
ATOM 828 O O . GLY A 1 103 ? -2.477 -3.881 13.788 1.00 95.69 103 GLY A O 1
ATOM 829 N N . THR A 1 104 ? -4.645 -4.385 13.996 1.00 96.12 104 THR A N 1
ATOM 830 C CA . THR A 1 104 ? -4.823 -4.578 12.545 1.00 96.12 104 THR A CA 1
ATOM 831 C C . THR A 1 104 ? -4.772 -3.271 11.754 1.00 96.12 104 THR A C 1
ATOM 833 O O . THR A 1 104 ? -4.278 -3.275 10.623 1.00 96.12 104 THR A O 1
ATOM 836 N N . ALA A 1 105 ? -5.244 -2.157 12.322 1.00 96.06 105 ALA A N 1
ATOM 837 C CA . ALA A 1 105 ? -5.184 -0.843 11.689 1.00 96.06 105 ALA A CA 1
ATOM 838 C C . ALA A 1 105 ? -3.729 -0.375 11.524 1.00 96.06 105 ALA A C 1
ATOM 840 O O . ALA A 1 105 ? -3.345 0.011 10.421 1.00 96.06 105 ALA A O 1
ATOM 841 N N . GLU A 1 106 ? -2.891 -0.533 12.552 1.00 95.25 106 GLU A N 1
ATOM 842 C CA . GLU A 1 106 ? -1.458 -0.203 12.488 1.00 95.25 106 GLU A CA 1
ATOM 843 C C . GLU A 1 106 ? -0.705 -1.028 11.430 1.00 95.25 106 GLU A C 1
ATOM 845 O O . GLU A 1 106 ? 0.167 -0.529 10.711 1.00 95.25 106 GLU A O 1
ATOM 850 N N . VAL A 1 107 ? -1.021 -2.322 11.306 1.00 95.12 107 VAL A N 1
ATOM 851 C CA . VAL A 1 107 ? -0.433 -3.181 10.263 1.00 95.12 107 VAL A CA 1
ATOM 852 C C . VAL A 1 107 ? -0.860 -2.712 8.869 1.00 95.12 107 VAL A C 1
ATOM 854 O O . VAL A 1 107 ? -0.021 -2.642 7.967 1.00 95.12 107 VAL A O 1
ATOM 857 N N . ARG A 1 108 ? -2.137 -2.354 8.686 1.00 97.00 108 ARG A N 1
ATOM 858 C CA . ARG A 1 108 ? -2.643 -1.817 7.412 1.00 97.00 108 ARG A CA 1
ATOM 859 C C . ARG A 1 108 ? -1.980 -0.492 7.055 1.00 97.00 108 ARG A C 1
ATOM 861 O O . ARG A 1 108 ? -1.569 -0.329 5.911 1.00 97.00 108 ARG A O 1
ATOM 868 N N . GLU A 1 109 ? -1.820 0.417 8.010 1.00 97.75 109 GLU A N 1
ATOM 869 C CA . GLU A 1 109 ? -1.167 1.708 7.785 1.00 97.75 109 GLU A CA 1
ATOM 870 C C . GLU A 1 109 ? 0.299 1.538 7.362 1.00 97.75 109 GLU A C 1
ATOM 872 O O . GLU A 1 109 ? 0.739 2.143 6.382 1.00 97.75 109 GLU A O 1
ATOM 877 N N . ARG A 1 110 ? 1.040 0.625 8.009 1.00 97.50 110 ARG A N 1
ATOM 878 C CA . ARG A 1 110 ? 2.401 0.266 7.577 1.00 97.50 110 ARG A CA 1
ATOM 879 C C . ARG A 1 110 ? 2.431 -0.303 6.158 1.00 97.50 110 ARG A C 1
ATOM 881 O O . ARG A 1 110 ? 3.304 0.072 5.381 1.00 97.50 110 ARG A O 1
ATOM 888 N N . CYS A 1 111 ? 1.483 -1.171 5.804 1.00 97.00 111 CYS A N 1
ATOM 889 C CA . CYS A 1 111 ? 1.383 -1.729 4.453 1.00 97.00 111 CYS A CA 1
ATOM 890 C C . CYS A 1 111 ? 1.117 -0.636 3.405 1.00 97.00 111 CYS A C 1
ATOM 892 O O . CYS A 1 111 ? 1.830 -0.569 2.404 1.00 97.00 111 CYS A O 1
ATOM 894 N N . ILE A 1 112 ? 0.170 0.268 3.676 1.00 97.88 112 ILE A N 1
ATOM 895 C CA . ILE A 1 112 ? -0.134 1.417 2.811 1.00 97.88 112 ILE A CA 1
ATOM 896 C C . ILE A 1 112 ? 1.103 2.308 2.648 1.00 97.88 112 ILE A C 1
ATOM 898 O O . ILE A 1 112 ? 1.436 2.690 1.528 1.00 97.88 112 ILE A O 1
ATOM 902 N N . SER A 1 113 ? 1.823 2.603 3.734 1.00 98.06 113 SER A N 1
ATOM 903 C CA . SER A 1 113 ? 3.050 3.406 3.683 1.00 98.06 113 SER A CA 1
ATOM 904 C C . SER A 1 113 ? 4.131 2.760 2.806 1.00 98.06 113 SER A C 1
ATOM 906 O O . SER A 1 113 ? 4.760 3.442 1.996 1.00 98.06 113 SER A O 1
ATOM 908 N N . THR A 1 114 ? 4.332 1.443 2.914 1.00 97.38 114 THR A N 1
ATOM 909 C CA . THR A 1 114 ? 5.279 0.708 2.061 1.00 97.38 114 THR A CA 1
ATOM 910 C C . THR A 1 114 ? 4.860 0.750 0.591 1.00 97.38 114 THR A C 1
ATOM 912 O O . THR A 1 114 ? 5.672 1.118 -0.255 1.00 97.38 114 THR A O 1
ATOM 915 N N . GLN A 1 115 ? 3.585 0.490 0.285 1.00 97.62 115 GLN A N 1
ATOM 916 C CA . GLN A 1 115 ? 3.061 0.559 -1.086 1.00 97.62 115 GLN A CA 1
ATOM 917 C C . GLN A 1 115 ? 3.191 1.965 -1.690 1.00 97.62 115 GLN A C 1
ATOM 919 O O . GLN A 1 115 ? 3.520 2.118 -2.865 1.00 97.62 115 GLN A O 1
ATOM 924 N N . GLN A 1 116 ? 2.982 3.016 -0.893 1.00 98.06 116 GLN A N 1
ATOM 925 C CA . GLN A 1 116 ? 3.183 4.395 -1.338 1.00 98.06 116 GLN A CA 1
ATOM 926 C C . GLN A 1 116 ? 4.646 4.675 -1.698 1.00 98.06 116 GLN A C 1
ATOM 928 O O . GLN A 1 116 ? 4.905 5.319 -2.714 1.00 98.06 116 GLN A O 1
ATOM 933 N N . LYS A 1 117 ? 5.603 4.170 -0.909 1.00 98.12 117 LYS A N 1
ATOM 934 C CA . LYS A 1 117 ? 7.038 4.295 -1.215 1.00 98.12 117 LYS A CA 1
ATOM 935 C C . LYS A 1 117 ? 7.404 3.558 -2.504 1.00 98.12 117 LYS A C 1
ATOM 937 O O . LYS A 1 117 ? 8.099 4.123 -3.344 1.00 98.12 117 LYS A O 1
ATOM 942 N N . GLU A 1 118 ? 6.894 2.344 -2.700 1.00 98.06 118 GLU A N 1
ATOM 943 C CA . GLU A 1 118 ? 7.107 1.569 -3.932 1.00 98.06 118 GLU A CA 1
ATOM 944 C C . GLU A 1 118 ? 6.547 2.285 -5.170 1.00 98.06 118 GLU A C 1
ATOM 946 O O . GLU A 1 118 ? 7.211 2.355 -6.205 1.00 98.06 118 GLU A O 1
ATOM 951 N N . LEU A 1 119 ? 5.364 2.900 -5.060 1.00 98.19 119 LEU A N 1
ATOM 952 C CA . LEU A 1 119 ? 4.770 3.683 -6.148 1.00 98.19 119 LEU A CA 1
ATOM 953 C C . LEU A 1 119 ? 5.609 4.906 -6.538 1.00 98.19 119 LEU A C 1
ATOM 955 O O . LEU A 1 119 ? 5.639 5.265 -7.716 1.00 98.19 119 LEU A O 1
ATOM 959 N N . VAL A 1 120 ? 6.286 5.555 -5.586 1.00 98.44 120 VAL A N 1
ATOM 960 C CA . VAL A 1 120 ? 7.203 6.666 -5.892 1.00 98.44 120 VAL A CA 1
ATOM 961 C C . VAL A 1 120 ? 8.384 6.165 -6.723 1.00 98.44 120 VAL A C 1
ATOM 963 O O . VAL A 1 120 ? 8.659 6.737 -7.777 1.00 98.44 120 VAL A O 1
ATOM 966 N N . VAL A 1 121 ? 9.007 5.053 -6.320 1.00 98.38 121 VAL A N 1
ATOM 967 C CA . VAL A 1 121 ? 10.120 4.441 -7.067 1.00 98.38 121 VAL A CA 1
ATOM 968 C C . VAL A 1 121 ? 9.684 4.046 -8.480 1.00 98.38 121 VAL A C 1
ATOM 970 O O . VAL A 1 121 ? 10.375 4.354 -9.450 1.00 98.38 121 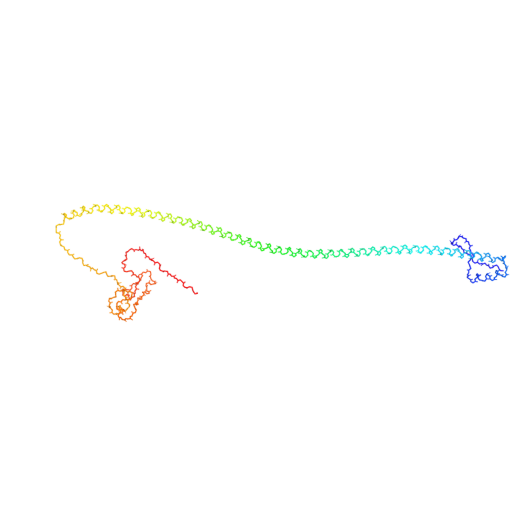VAL A O 1
ATOM 973 N N . LEU A 1 122 ? 8.507 3.430 -8.632 1.00 98.31 122 LEU A N 1
ATOM 974 C CA . LEU A 1 122 ? 7.970 3.060 -9.946 1.00 98.31 122 LEU A CA 1
ATOM 975 C C . LEU A 1 122 ? 7.726 4.278 -10.849 1.00 98.31 122 LEU A C 1
ATOM 977 O O . LEU A 1 122 ? 7.983 4.216 -12.052 1.00 98.31 122 LEU A O 1
ATOM 981 N N . ARG A 1 123 ? 7.264 5.404 -10.294 1.00 98.38 123 ARG A N 1
ATOM 982 C CA . ARG A 1 123 ? 7.086 6.653 -11.056 1.00 98.38 123 ARG A CA 1
ATOM 983 C C . ARG A 1 123 ? 8.417 7.224 -11.539 1.00 98.38 123 ARG A C 1
ATOM 985 O O . ARG A 1 123 ? 8.499 7.676 -12.680 1.00 98.38 123 ARG A O 1
ATOM 992 N N . GLU A 1 124 ? 9.454 7.185 -10.706 1.00 98.50 124 GLU A N 1
ATOM 993 C CA . GLU A 1 124 ? 10.802 7.615 -11.094 1.00 98.50 124 GLU A CA 1
ATOM 994 C C . GLU A 1 124 ? 11.392 6.713 -12.183 1.00 98.50 124 GLU A C 1
ATOM 996 O O . GLU A 1 124 ? 11.910 7.211 -13.185 1.00 98.50 124 GLU A O 1
ATOM 1001 N N . GLN A 1 125 ? 11.237 5.393 -12.046 1.00 97.75 125 GLN A N 1
ATOM 1002 C CA . GLN A 1 125 ? 11.648 4.428 -13.068 1.00 97.75 125 GLN A CA 1
ATOM 1003 C C . GLN A 1 125 ? 10.916 4.655 -14.393 1.00 97.75 125 GLN A C 1
ATOM 1005 O O . GLN A 1 125 ? 11.541 4.645 -15.453 1.00 97.75 125 GLN A O 1
ATOM 1010 N N . HIS A 1 126 ? 9.608 4.918 -14.349 1.00 98.25 126 HIS A N 1
ATOM 1011 C CA . HIS A 1 126 ? 8.831 5.229 -15.544 1.00 98.25 126 HIS A CA 1
ATO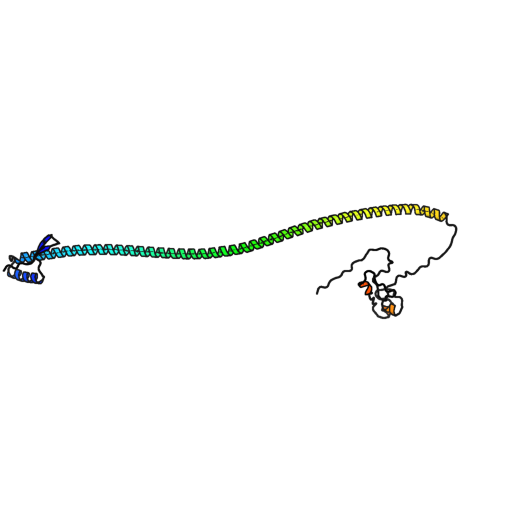M 1012 C C . HIS A 1 126 ? 9.317 6.517 -16.222 1.00 98.25 126 HIS A C 1
ATOM 1014 O O . HIS A 1 126 ? 9.489 6.544 -17.441 1.00 98.25 126 HIS A O 1
ATOM 1020 N N . LYS A 1 127 ? 9.616 7.565 -15.444 1.00 98.56 127 LYS A N 1
ATOM 1021 C CA . LYS A 1 127 ? 10.195 8.807 -15.971 1.00 98.56 127 LYS A CA 1
ATOM 1022 C C . LYS A 1 127 ? 11.529 8.547 -16.679 1.00 98.56 127 LYS A C 1
ATOM 1024 O O . LYS A 1 127 ? 11.707 8.996 -17.810 1.00 98.56 127 LYS A O 1
ATOM 1029 N N . LEU A 1 128 ? 12.429 7.785 -16.054 1.00 98.56 128 LEU A N 1
ATOM 1030 C CA . LEU A 1 128 ? 13.715 7.419 -16.651 1.00 98.56 128 LEU A CA 1
ATOM 1031 C C . LEU A 1 128 ? 13.533 6.610 -17.944 1.00 98.56 128 LEU A C 1
ATOM 1033 O O . LEU A 1 128 ? 14.223 6.860 -18.931 1.00 98.56 128 LEU A O 1
ATOM 1037 N N . ALA A 1 129 ? 12.580 5.675 -17.964 1.00 98.44 129 ALA A N 1
ATOM 1038 C CA . ALA A 1 129 ? 12.262 4.890 -19.151 1.00 98.44 129 ALA A CA 1
ATOM 1039 C C . ALA A 1 129 ? 11.781 5.775 -20.313 1.00 98.44 129 ALA A C 1
ATOM 1041 O O . ALA A 1 129 ? 12.225 5.584 -21.444 1.00 98.44 129 ALA A O 1
ATOM 1042 N N . MET A 1 130 ? 10.942 6.785 -20.049 1.00 98.50 130 MET A N 1
ATOM 1043 C CA . MET A 1 130 ? 10.528 7.737 -21.087 1.00 98.50 130 MET A CA 1
ATOM 1044 C C . MET A 1 130 ? 11.694 8.588 -21.605 1.00 98.50 130 MET A C 1
ATOM 1046 O O . MET A 1 130 ? 11.799 8.826 -22.807 1.00 98.50 130 MET A O 1
ATOM 1050 N N . GLU A 1 131 ? 12.588 9.044 -20.723 1.00 98.62 131 GLU A N 1
ATOM 1051 C CA . GLU A 1 131 ? 13.779 9.801 -21.130 1.00 98.62 131 GLU A CA 1
ATOM 1052 C C . GLU A 1 131 ? 14.719 8.957 -22.001 1.00 98.62 131 GLU A C 1
ATOM 1054 O O . GLU A 1 131 ? 15.240 9.447 -23.006 1.00 98.62 131 GLU A O 1
ATOM 1059 N N . LEU A 1 132 ? 14.910 7.682 -21.649 1.00 98.50 132 LEU A N 1
ATOM 1060 C CA . LEU A 1 132 ? 15.673 6.729 -22.454 1.00 98.50 132 LEU A CA 1
ATOM 1061 C C . LEU A 1 132 ? 15.012 6.473 -23.808 1.00 98.50 132 LEU A C 1
ATOM 1063 O O . LEU A 1 132 ? 15.704 6.485 -24.823 1.00 98.50 132 LEU A O 1
ATOM 1067 N N . HIS A 1 133 ? 13.689 6.307 -23.844 1.00 98.19 133 HIS A N 1
ATOM 1068 C CA . HIS A 1 133 ? 12.952 6.128 -25.092 1.00 98.19 133 HIS A CA 1
ATOM 1069 C C . HIS A 1 133 ? 13.121 7.332 -26.027 1.00 98.19 133 HIS A C 1
ATOM 1071 O O . HIS A 1 133 ? 13.481 7.162 -27.187 1.00 98.19 133 HIS A O 1
ATOM 1077 N N . LYS A 1 134 ? 13.002 8.556 -25.501 1.00 98.56 134 LYS A N 1
ATOM 1078 C CA . LYS A 1 134 ? 13.234 9.784 -26.275 1.00 98.56 134 LYS A CA 1
ATOM 1079 C C . LYS A 1 134 ? 14.658 9.864 -26.841 1.00 98.56 134 LYS A C 1
ATOM 1081 O O . LYS A 1 134 ? 14.851 10.305 -27.972 1.00 98.56 134 LYS A O 1
ATOM 1086 N N . LYS A 1 135 ? 15.669 9.456 -26.064 1.00 98.50 135 LYS A N 1
ATOM 1087 C CA . LYS A 1 135 ? 17.064 9.391 -26.541 1.00 98.50 135 LYS A CA 1
ATOM 1088 C C . LYS A 1 135 ? 17.238 8.345 -27.639 1.00 98.50 135 LYS A C 1
ATOM 1090 O O . LYS A 1 135 ? 17.943 8.604 -28.607 1.00 98.50 135 LYS A O 1
ATOM 1095 N N . TYR A 1 136 ? 16.590 7.192 -27.495 1.00 98.44 136 TYR A N 1
ATOM 1096 C CA . TYR A 1 136 ? 16.600 6.141 -28.507 1.00 98.44 136 TYR A CA 1
ATOM 1097 C C . TYR A 1 136 ? 15.967 6.615 -29.821 1.00 98.44 136 TYR A C 1
ATOM 1099 O O . TYR A 1 136 ? 16.568 6.443 -30.874 1.00 98.44 136 TYR A O 1
ATOM 1107 N N . GLU A 1 137 ? 14.816 7.291 -29.772 1.00 98.50 137 GLU A N 1
ATOM 1108 C CA . GLU A 1 137 ? 14.185 7.871 -30.966 1.00 98.50 137 GLU A CA 1
ATOM 1109 C C . GLU A 1 137 ? 15.073 8.912 -31.664 1.00 98.50 137 GLU A C 1
ATOM 1111 O O . GLU A 1 137 ? 15.102 8.972 -32.892 1.00 98.50 137 GLU A O 1
ATOM 1116 N N . ALA A 1 138 ? 15.800 9.737 -30.901 1.00 98.31 138 ALA A N 1
ATOM 1117 C CA . ALA A 1 138 ? 16.751 10.694 -31.466 1.00 98.31 138 ALA A CA 1
ATOM 1118 C C . ALA A 1 138 ? 17.912 9.980 -32.175 1.00 98.31 138 ALA A C 1
ATOM 1120 O O . ALA A 1 138 ? 18.180 10.264 -33.338 1.00 98.31 138 ALA A O 1
ATOM 1121 N N . LEU A 1 139 ? 18.526 8.990 -31.517 1.00 98.44 139 LEU A N 1
ATOM 1122 C CA . LEU A 1 139 ? 19.589 8.174 -32.112 1.00 98.44 139 LEU A CA 1
ATOM 1123 C C . LEU A 1 139 ? 19.121 7.419 -33.359 1.00 98.44 139 LEU A C 1
ATOM 1125 O O . LEU A 1 139 ? 19.887 7.280 -34.308 1.00 98.44 139 LEU A O 1
ATOM 1129 N N . GLN A 1 140 ? 17.874 6.944 -33.374 1.00 98.62 140 GLN A N 1
ATOM 1130 C CA . GLN A 1 140 ? 17.304 6.284 -34.543 1.00 98.62 140 GLN A CA 1
ATOM 1131 C C . GLN A 1 140 ? 17.200 7.251 -35.727 1.00 98.62 140 GLN A C 1
ATOM 1133 O O . GLN A 1 140 ? 17.590 6.898 -36.834 1.00 98.62 140 GLN A O 1
ATOM 1138 N N . LYS A 1 141 ? 16.746 8.490 -35.495 1.00 98.44 141 LYS A N 1
ATOM 1139 C CA . LYS A 1 141 ? 16.701 9.522 -36.543 1.00 98.44 141 LYS A CA 1
ATOM 1140 C C . LYS A 1 141 ? 18.090 9.857 -37.080 1.00 98.44 141 LYS A C 1
ATOM 1142 O O . LYS A 1 141 ? 18.253 9.931 -38.295 1.00 98.44 141 LYS A O 1
ATOM 1147 N N . ASP A 1 142 ? 19.074 10.008 -36.194 1.00 98.44 142 ASP A N 1
ATOM 1148 C CA . ASP A 1 142 ? 20.465 10.262 -36.584 1.00 98.44 142 ASP A CA 1
ATOM 1149 C C . ASP A 1 142 ? 21.025 9.091 -37.408 1.00 98.44 142 ASP A C 1
ATOM 1151 O O . ASP A 1 142 ? 21.712 9.293 -38.409 1.00 98.44 142 ASP A O 1
ATOM 1155 N N . HIS A 1 143 ? 20.701 7.852 -37.023 1.00 98.31 143 HIS A N 1
ATOM 1156 C CA . HIS A 1 143 ? 21.086 6.659 -37.771 1.00 98.31 143 HIS A CA 1
ATOM 1157 C C . HIS A 1 143 ? 20.466 6.639 -39.172 1.00 98.31 143 HIS A C 1
ATOM 1159 O O . HIS A 1 143 ? 21.183 6.427 -40.148 1.00 98.31 143 HIS A O 1
ATOM 1165 N N . ASP A 1 144 ? 19.165 6.907 -39.285 1.00 98.44 144 ASP A N 1
ATOM 1166 C CA . ASP A 1 144 ? 18.453 6.950 -40.566 1.00 98.44 144 ASP A CA 1
ATOM 1167 C C . ASP A 1 144 ? 18.978 8.088 -41.469 1.00 98.44 144 ASP A C 1
ATOM 1169 O O . ASP A 1 144 ? 19.025 7.965 -42.695 1.00 98.44 144 ASP A O 1
ATOM 1173 N N . GLU A 1 145 ? 19.400 9.216 -40.892 1.00 98.62 145 GLU A N 1
ATOM 1174 C CA . GLU A 1 145 ? 20.069 10.300 -41.617 1.00 98.62 145 GLU A CA 1
ATOM 1175 C C . GLU A 1 145 ? 21.461 9.895 -42.108 1.00 98.62 145 GLU A C 1
ATOM 1177 O O . GLU A 1 145 ? 21.765 10.068 -43.288 1.00 98.62 145 GLU A O 1
ATOM 1182 N N . LEU A 1 146 ? 22.282 9.285 -41.251 1.00 98.50 146 LEU A N 1
ATOM 1183 C CA . LEU A 1 146 ? 23.591 8.770 -41.650 1.00 98.50 146 LEU A CA 1
ATOM 1184 C C . LEU A 1 146 ? 23.473 7.707 -42.745 1.00 98.50 146 LEU A C 1
ATOM 1186 O O . LEU A 1 146 ? 24.251 7.733 -43.696 1.00 98.50 146 LEU A O 1
ATOM 1190 N N . GLN A 1 147 ? 22.488 6.811 -42.660 1.00 98.56 147 GLN A N 1
ATOM 1191 C CA . GLN A 1 147 ? 22.221 5.828 -43.711 1.00 98.56 147 GLN A CA 1
ATOM 1192 C C . GLN A 1 147 ? 21.884 6.497 -45.048 1.00 98.56 147 GLN A C 1
ATOM 1194 O O . GLN A 1 147 ? 22.411 6.084 -46.083 1.00 98.56 147 GLN A O 1
ATOM 1199 N N . ARG A 1 148 ? 21.056 7.551 -45.041 1.00 98.56 148 ARG A N 1
ATOM 1200 C CA . ARG A 1 148 ? 20.754 8.334 -46.251 1.00 98.56 148 ARG A CA 1
ATOM 1201 C C . ARG A 1 148 ? 22.003 9.005 -46.822 1.00 98.56 148 ARG A C 1
ATOM 1203 O O . ARG A 1 148 ? 22.250 8.873 -48.017 1.00 98.56 148 ARG A O 1
ATOM 1210 N N . ASN A 1 149 ? 22.815 9.640 -45.978 1.00 98.06 149 ASN A N 1
ATOM 1211 C CA . ASN A 1 149 ? 24.052 10.305 -46.400 1.00 98.06 149 ASN A CA 1
ATOM 1212 C C . ASN A 1 149 ? 25.060 9.310 -46.999 1.00 98.06 149 ASN A C 1
ATOM 1214 O O . ASN A 1 149 ? 25.697 9.596 -48.011 1.00 98.06 149 ASN A O 1
ATOM 1218 N N . VAL A 1 150 ? 25.186 8.116 -46.407 1.00 98.50 150 VAL A N 1
ATOM 1219 C CA . VAL A 1 150 ? 26.029 7.039 -46.949 1.00 98.50 150 VAL A CA 1
ATOM 1220 C C . VAL A 1 150 ? 25.509 6.576 -48.309 1.00 98.50 150 VAL A C 1
ATOM 1222 O O . VAL A 1 150 ? 26.302 6.432 -49.236 1.00 98.50 150 VAL A O 1
ATOM 1225 N N . ALA A 1 151 ? 24.197 6.379 -48.460 1.00 98.38 151 ALA A N 1
ATOM 1226 C CA . ALA A 1 151 ? 23.607 5.981 -49.737 1.00 98.38 151 ALA A CA 1
ATOM 1227 C C . ALA A 1 151 ? 23.831 7.035 -50.839 1.00 98.38 151 ALA A C 1
ATOM 1229 O O . ALA A 1 151 ? 24.172 6.680 -51.967 1.00 98.38 151 ALA A O 1
ATOM 1230 N N . GLU A 1 152 ? 23.699 8.324 -50.513 1.00 98.44 152 GLU A N 1
ATOM 1231 C CA . GLU A 1 152 ? 23.977 9.432 -51.436 1.00 98.44 152 GLU A CA 1
ATOM 1232 C C . GLU A 1 152 ? 25.457 9.493 -51.837 1.00 98.44 152 GLU A C 1
ATOM 1234 O O . GLU A 1 152 ? 25.778 9.634 -53.022 1.00 98.44 152 GLU A O 1
ATOM 1239 N N . TYR A 1 153 ? 26.366 9.332 -50.870 1.00 98.25 153 TYR A N 1
ATOM 1240 C CA . TYR A 1 153 ? 27.804 9.298 -51.129 1.00 98.25 153 TYR A CA 1
ATOM 1241 C C . TYR A 1 153 ? 28.186 8.136 -52.049 1.00 98.25 153 TYR A C 1
ATOM 1243 O O . TYR A 1 153 ? 28.890 8.341 -53.038 1.00 98.25 153 TYR A O 1
ATOM 1251 N N . VAL A 1 154 ? 27.687 6.929 -51.764 1.00 98.38 154 VAL A N 1
ATOM 1252 C CA . VAL A 1 154 ? 27.917 5.745 -52.605 1.00 98.38 154 VAL A CA 1
ATOM 1253 C C . VAL A 1 154 ? 27.368 5.976 -54.012 1.00 98.38 154 VAL A C 1
ATOM 1255 O O . VAL A 1 154 ? 28.093 5.777 -54.981 1.00 98.38 154 VAL A O 1
ATOM 1258 N N . GLY A 1 155 ? 26.142 6.495 -54.141 1.00 97.88 155 GLY A N 1
ATOM 1259 C CA . GLY A 1 155 ? 25.557 6.805 -55.447 1.00 97.88 155 GLY A CA 1
ATOM 1260 C C . GLY A 1 155 ? 26.363 7.840 -56.240 1.00 97.88 155 GLY A C 1
ATOM 1261 O O . GLY A 1 155 ? 26.542 7.698 -57.450 1.00 97.88 155 GLY A O 1
ATOM 1262 N N . THR A 1 156 ? 26.900 8.860 -55.566 1.00 98.00 156 THR A N 1
ATOM 1263 C CA . THR A 1 156 ? 27.789 9.855 -56.182 1.00 98.00 156 THR A CA 1
ATOM 1264 C C . THR A 1 156 ? 29.095 9.212 -56.641 1.00 98.00 156 THR A C 1
ATOM 1266 O O . THR A 1 156 ? 29.507 9.415 -57.783 1.00 98.00 156 THR A O 1
ATOM 1269 N N . ARG A 1 157 ? 29.708 8.373 -55.799 1.00 98.12 157 ARG A N 1
ATOM 1270 C CA . ARG A 1 157 ? 30.955 7.676 -56.126 1.00 98.12 157 ARG A CA 1
ATOM 1271 C C . ARG A 1 157 ? 30.791 6.716 -57.304 1.00 98.12 157 ARG A C 1
ATOM 1273 O O . ARG A 1 157 ? 31.651 6.680 -58.179 1.00 98.12 157 ARG A O 1
ATOM 1280 N N . ASP A 1 158 ? 29.675 5.999 -57.372 1.00 98.25 158 ASP A N 1
ATOM 1281 C CA . ASP A 1 158 ? 29.350 5.118 -58.496 1.00 98.25 158 ASP A CA 1
ATOM 1282 C C . ASP A 1 158 ? 29.160 5.905 -59.805 1.00 98.25 158 ASP A C 1
ATOM 1284 O O . ASP A 1 158 ? 29.541 5.443 -60.882 1.00 98.25 158 ASP A O 1
ATOM 1288 N N . ASN A 1 159 ? 28.596 7.117 -59.741 1.00 98.19 159 ASN A N 1
ATOM 1289 C CA . ASN A 1 159 ? 28.494 8.005 -60.903 1.00 98.19 159 ASN A CA 1
ATOM 1290 C C . ASN A 1 159 ? 29.869 8.491 -61.381 1.00 98.19 159 ASN A C 1
ATOM 1292 O O . ASN A 1 159 ? 30.130 8.479 -62.584 1.00 98.19 159 ASN A O 1
ATOM 1296 N N . GLU A 1 160 ? 30.747 8.892 -60.457 1.00 98.00 160 GLU A N 1
ATOM 1297 C CA . GLU A 1 160 ? 32.125 9.291 -60.769 1.00 98.00 160 GLU A CA 1
ATOM 1298 C C . GLU A 1 160 ? 32.905 8.149 -61.423 1.00 98.00 160 GLU A C 1
ATOM 1300 O O . GLU A 1 160 ? 33.507 8.350 -62.477 1.00 98.00 160 GLU A O 1
ATOM 1305 N N . LEU A 1 161 ? 32.835 6.945 -60.845 1.00 97.88 161 LEU A N 1
ATOM 1306 C CA . LEU A 1 161 ? 33.497 5.755 -61.378 1.00 97.88 161 LEU A CA 1
ATOM 1307 C C . LEU A 1 161 ? 33.006 5.426 -62.792 1.00 97.88 161 LEU A C 1
ATOM 1309 O O . LEU A 1 161 ? 33.821 5.204 -63.684 1.00 97.88 161 LEU A O 1
ATOM 1313 N N . ARG A 1 162 ? 31.690 5.481 -63.046 1.00 98.06 162 ARG A N 1
ATOM 1314 C CA . ARG A 1 162 ? 31.144 5.298 -64.404 1.00 98.06 162 ARG A CA 1
ATOM 1315 C C . ARG A 1 162 ? 31.662 6.350 -65.388 1.00 98.06 162 ARG A C 1
ATOM 1317 O O . ARG A 1 162 ? 32.026 6.006 -66.511 1.00 98.06 162 ARG A O 1
ATOM 1324 N N . ALA A 1 163 ? 31.742 7.614 -64.974 1.00 98.06 163 ALA A N 1
ATOM 1325 C CA . ALA A 1 163 ? 32.284 8.680 -65.815 1.00 98.06 163 ALA A CA 1
ATOM 1326 C C . ALA A 1 163 ? 33.790 8.497 -66.095 1.00 98.06 163 ALA A C 1
ATOM 1328 O O . ALA A 1 163 ? 34.258 8.785 -67.199 1.00 98.06 163 ALA A O 1
ATOM 1329 N N . GLU A 1 164 ? 34.565 8.017 -65.120 1.00 97.50 164 GLU A N 1
ATOM 1330 C CA . GLU A 1 164 ? 35.978 7.658 -65.296 1.00 97.50 164 GLU A CA 1
ATOM 1331 C C . GLU A 1 164 ? 36.151 6.473 -66.255 1.00 97.50 164 GLU A C 1
ATOM 1333 O O . GLU A 1 164 ? 36.993 6.535 -67.154 1.00 97.50 164 GLU A O 1
ATOM 1338 N N . GLU A 1 165 ? 35.317 5.437 -66.142 1.00 98.12 165 GLU A N 1
ATOM 1339 C CA . GLU A 1 165 ? 35.305 4.305 -67.073 1.00 98.12 165 GLU A CA 1
ATOM 1340 C C . GLU A 1 165 ? 34.991 4.740 -68.511 1.00 98.12 165 GLU A C 1
ATOM 1342 O O . GLU A 1 165 ? 35.629 4.277 -69.460 1.00 98.12 165 GLU A O 1
ATOM 1347 N N . GLU A 1 166 ? 34.031 5.646 -68.705 1.00 98.06 166 GLU A N 1
ATOM 1348 C CA . GLU A 1 166 ? 33.714 6.210 -70.022 1.00 98.06 166 GLU A CA 1
ATOM 1349 C C . GLU A 1 166 ? 34.880 7.025 -70.595 1.00 98.06 166 GLU A C 1
ATOM 1351 O O . GLU A 1 166 ? 35.227 6.871 -71.772 1.00 98.06 166 GLU A O 1
ATOM 1356 N N . LYS A 1 167 ? 35.542 7.847 -69.767 1.00 97.69 167 LYS A N 1
ATOM 1357 C CA . LYS A 1 167 ? 36.756 8.581 -70.161 1.00 97.69 167 LYS A CA 1
ATOM 1358 C C . LYS A 1 167 ? 37.888 7.630 -70.545 1.00 97.69 167 LYS A C 1
ATOM 1360 O O . LYS A 1 167 ? 38.543 7.861 -71.562 1.00 97.69 167 LYS A O 1
ATOM 1365 N N . SER A 1 168 ? 38.101 6.564 -69.774 1.00 96.81 168 SER A N 1
ATOM 1366 C CA . SER A 1 168 ? 39.102 5.532 -70.062 1.00 96.81 168 SER A CA 1
ATOM 1367 C C . SER A 1 168 ? 38.815 4.844 -71.401 1.00 96.81 168 SER A C 1
ATOM 1369 O O . SER A 1 168 ? 39.690 4.811 -72.266 1.00 96.81 168 SER A O 1
ATOM 1371 N N . LYS A 1 169 ? 37.564 4.434 -71.654 1.00 97.62 169 LYS A N 1
ATOM 1372 C CA . LYS A 1 169 ? 37.138 3.877 -72.953 1.00 97.62 169 LYS A CA 1
ATOM 1373 C C . LYS A 1 169 ? 37.374 4.852 -74.113 1.00 97.62 169 LYS A C 1
ATOM 1375 O O . LYS A 1 169 ? 37.801 4.437 -75.192 1.00 97.62 169 LYS A O 1
ATOM 1380 N N . ALA A 1 170 ? 37.115 6.145 -73.909 1.00 97.12 170 ALA A N 1
ATOM 1381 C CA . ALA A 1 170 ? 37.354 7.173 -74.920 1.00 97.12 170 ALA A CA 1
ATOM 1382 C C . ALA A 1 170 ? 38.853 7.384 -75.201 1.00 97.12 170 ALA A C 1
ATOM 1384 O O . ALA A 1 170 ? 39.243 7.547 -76.360 1.00 97.12 170 ALA A O 1
ATOM 1385 N N . LEU A 1 171 ? 39.699 7.364 -74.166 1.00 96.75 171 LEU A N 1
ATOM 1386 C CA . LEU A 1 171 ? 41.156 7.426 -74.308 1.00 96.75 171 LEU A CA 1
ATOM 1387 C C . LEU A 1 171 ? 41.699 6.198 -75.039 1.00 96.75 171 LEU A C 1
ATOM 1389 O O . LEU A 1 171 ? 42.470 6.361 -75.981 1.00 96.75 171 LEU A O 1
ATOM 1393 N N . ASP A 1 172 ? 41.234 4.998 -74.698 1.00 97.00 172 ASP A N 1
ATOM 1394 C CA . ASP A 1 172 ? 41.605 3.761 -75.391 1.00 97.00 172 ASP A CA 1
ATOM 1395 C C . ASP A 1 172 ? 41.214 3.792 -76.873 1.00 97.00 172 ASP A C 1
ATOM 1397 O O . ASP A 1 172 ? 41.972 3.348 -77.738 1.00 97.00 172 ASP A O 1
ATOM 1401 N N . ALA A 1 173 ? 40.039 4.340 -77.197 1.00 97.06 173 ALA A N 1
ATOM 1402 C CA . ALA A 1 173 ? 39.609 4.523 -78.579 1.00 97.06 173 ALA A CA 1
ATOM 1403 C C . ALA A 1 173 ? 40.523 5.503 -79.337 1.00 97.06 173 ALA A C 1
ATOM 1405 O O . ALA A 1 173 ? 40.921 5.218 -80.470 1.00 97.06 173 ALA A O 1
ATOM 1406 N N . LYS A 1 174 ? 40.903 6.624 -78.707 1.00 96.75 174 LYS A N 1
ATOM 1407 C CA . LYS A 1 174 ? 41.867 7.584 -79.271 1.00 96.75 174 LYS A CA 1
ATOM 1408 C C . LYS A 1 174 ? 43.243 6.953 -79.468 1.00 96.75 174 LYS A C 1
ATOM 1410 O O . LYS A 1 174 ? 43.823 7.114 -80.538 1.00 96.75 174 LYS A O 1
ATOM 1415 N N . LEU A 1 175 ? 43.740 6.207 -78.481 1.00 96.44 175 LEU A N 1
ATOM 1416 C CA . LEU A 1 175 ? 45.022 5.510 -78.558 1.00 96.44 175 LEU A CA 1
ATOM 1417 C C . LEU A 1 175 ? 45.018 4.521 -79.727 1.00 96.44 175 LEU A C 1
ATOM 1419 O O . LEU A 1 175 ? 45.900 4.586 -80.574 1.00 96.44 175 LEU A O 1
ATOM 1423 N N . LYS A 1 176 ? 43.971 3.693 -79.852 1.00 96.06 176 LYS A N 1
ATOM 1424 C CA . LYS A 1 176 ? 43.791 2.777 -80.992 1.00 96.06 176 LYS A CA 1
ATOM 1425 C C . LYS A 1 176 ? 43.774 3.505 -82.339 1.00 96.06 176 LYS A C 1
ATOM 1427 O O . LYS A 1 176 ? 44.322 2.980 -83.306 1.00 96.06 176 LYS A O 1
ATOM 1432 N N . ALA A 1 177 ? 43.153 4.683 -82.425 1.00 94.88 177 ALA A N 1
ATOM 1433 C CA . ALA A 1 177 ? 43.153 5.489 -83.645 1.00 94.88 177 ALA A CA 1
ATOM 1434 C C . ALA A 1 177 ? 44.560 6.010 -83.985 1.00 94.88 177 ALA A C 1
ATOM 1436 O O . ALA A 1 177 ? 45.001 5.859 -85.122 1.00 94.88 177 ALA A O 1
ATOM 1437 N N . ILE A 1 178 ? 45.294 6.539 -82.999 1.00 93.50 178 ILE A N 1
ATOM 1438 C CA . ILE A 1 178 ? 46.688 6.979 -83.168 1.00 93.50 178 ILE A CA 1
ATOM 1439 C C . ILE A 1 178 ? 47.571 5.803 -83.598 1.00 93.50 178 ILE A C 1
ATOM 1441 O O . ILE A 1 178 ? 48.292 5.917 -84.583 1.00 93.50 178 ILE A O 1
ATOM 1445 N N . THR A 1 179 ? 47.469 4.645 -82.936 1.00 93.62 179 THR A N 1
ATOM 1446 C CA . THR A 1 179 ? 48.240 3.437 -83.278 1.00 93.62 179 THR A CA 1
ATOM 1447 C C . THR A 1 179 ? 48.028 2.991 -84.728 1.00 93.62 179 THR A C 1
ATOM 1449 O O . THR A 1 179 ? 48.947 2.440 -85.322 1.00 93.62 179 THR A O 1
ATOM 1452 N N . ARG A 1 180 ? 46.855 3.246 -85.326 1.00 92.25 180 ARG A N 1
ATOM 1453 C CA . ARG A 1 180 ? 46.603 2.966 -86.752 1.00 92.25 180 ARG A CA 1
ATOM 1454 C C . ARG A 1 180 ? 47.275 3.965 -87.697 1.00 92.25 180 ARG A C 1
ATOM 1456 O O . ARG A 1 180 ? 47.660 3.563 -88.786 1.00 92.25 180 ARG A O 1
ATOM 1463 N N . LEU A 1 181 ? 47.414 5.227 -87.292 1.00 91.88 181 LEU A N 1
ATOM 1464 C CA . LEU A 1 181 ? 48.036 6.290 -88.094 1.00 91.88 181 LEU A CA 1
ATOM 1465 C C . LEU A 1 181 ? 49.569 6.282 -88.006 1.00 91.88 181 LEU A C 1
ATOM 1467 O O . LEU A 1 181 ? 50.239 6.715 -88.937 1.00 91.88 181 LEU A O 1
ATOM 1471 N N . VAL A 1 182 ? 50.133 5.789 -86.899 1.00 92.44 182 VAL A N 1
ATOM 1472 C CA . VAL A 1 182 ? 51.588 5.757 -86.673 1.00 92.44 182 VAL A CA 1
ATOM 1473 C C . VAL A 1 182 ? 52.357 5.036 -87.793 1.00 92.44 182 VAL A C 1
ATOM 1475 O O . VAL A 1 182 ? 53.319 5.62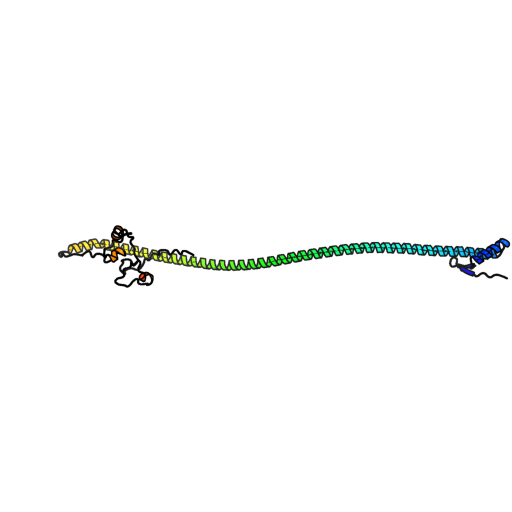8 -88.271 1.00 92.44 182 VAL A O 1
ATOM 1478 N N . PRO A 1 183 ? 51.969 3.835 -88.272 1.00 90.69 183 PRO A N 1
ATOM 1479 C CA . PRO A 1 183 ? 52.658 3.189 -89.391 1.00 90.69 183 PRO A CA 1
ATOM 1480 C C . PRO A 1 183 ? 52.687 4.055 -90.654 1.00 90.69 183 PRO A C 1
ATOM 1482 O O . PRO A 1 183 ? 53.717 4.145 -91.310 1.00 90.69 183 PRO A O 1
ATOM 1485 N N . GLU A 1 184 ? 51.581 4.738 -90.957 1.00 84.00 184 GLU A N 1
ATOM 1486 C CA . GLU A 1 184 ? 51.472 5.609 -92.129 1.00 84.00 184 GLU A CA 1
ATOM 1487 C C . GLU A 1 184 ? 52.366 6.851 -91.997 1.00 84.00 184 GLU A C 1
ATOM 1489 O O . GLU A 1 184 ? 53.083 7.201 -92.933 1.00 84.00 184 GLU A O 1
ATOM 1494 N N . ALA A 1 185 ? 52.408 7.468 -90.812 1.00 80.69 185 ALA A N 1
ATOM 1495 C CA . ALA A 1 185 ? 53.306 8.584 -90.522 1.00 80.69 185 ALA A CA 1
ATOM 1496 C C . ALA A 1 185 ? 54.791 8.171 -90.528 1.00 80.69 185 ALA A C 1
ATOM 1498 O O . ALA A 1 185 ? 55.626 8.924 -91.027 1.00 80.69 185 ALA A O 1
ATOM 1499 N N . ILE A 1 186 ? 55.127 6.980 -90.014 1.00 84.12 186 ILE A N 1
ATOM 1500 C CA . ILE A 1 186 ? 56.488 6.422 -90.075 1.00 84.12 186 ILE A CA 1
ATOM 1501 C C . ILE A 1 186 ? 56.903 6.235 -91.536 1.00 84.12 186 ILE A C 1
ATOM 1503 O O . ILE A 1 186 ? 57.958 6.729 -91.922 1.00 84.12 186 ILE A O 1
ATOM 1507 N N . SER A 1 187 ? 56.055 5.628 -92.373 1.00 79.50 187 SER A N 1
ATOM 1508 C CA . SER A 1 187 ? 56.343 5.469 -93.804 1.00 79.50 187 SER A CA 1
ATOM 1509 C C . SER A 1 187 ? 56.514 6.809 -94.535 1.00 79.50 187 SER A C 1
ATOM 1511 O O . SER A 1 187 ? 57.351 6.919 -95.428 1.00 79.50 187 SER A O 1
ATOM 1513 N N . GLN A 1 188 ? 55.763 7.849 -94.155 1.00 79.50 188 GLN A N 1
ATOM 1514 C CA . GLN A 1 188 ? 55.929 9.198 -94.714 1.00 79.50 188 GLN A CA 1
ATOM 1515 C C . GLN A 1 188 ? 57.228 9.880 -94.249 1.00 79.50 188 GLN A C 1
ATOM 1517 O O . GLN A 1 188 ? 57.896 10.527 -95.052 1.00 79.50 188 GLN A O 1
ATOM 1522 N N . LEU A 1 189 ? 57.621 9.722 -92.980 1.00 75.94 189 LEU A N 1
ATOM 1523 C CA . LEU A 1 189 ? 58.874 10.268 -92.442 1.00 75.94 189 LEU A CA 1
ATOM 1524 C C . LEU A 1 189 ? 60.109 9.562 -93.014 1.00 75.94 189 LEU A C 1
ATOM 1526 O O . LEU A 1 189 ? 61.093 10.227 -93.337 1.00 75.94 189 LEU A O 1
ATOM 1530 N N . GLU A 1 190 ? 60.049 8.243 -93.202 1.00 74.19 190 GLU A N 1
ATOM 1531 C CA . GLU A 1 190 ? 61.087 7.477 -93.904 1.00 74.19 190 GLU A CA 1
ATOM 1532 C C . GLU A 1 190 ? 61.253 7.949 -95.358 1.00 74.19 190 GLU A C 1
ATOM 1534 O O . GLU A 1 190 ? 62.367 7.955 -95.877 1.00 74.19 190 GLU A O 1
ATOM 1539 N N . ALA A 1 191 ? 60.182 8.433 -95.996 1.00 64.69 191 ALA A N 1
ATOM 1540 C CA . ALA A 1 191 ? 60.239 9.029 -97.330 1.00 64.69 191 ALA A CA 1
ATOM 1541 C C . ALA A 1 191 ? 60.770 10.482 -97.354 1.00 64.69 191 ALA A C 1
ATOM 1543 O O . ALA A 1 191 ? 61.196 10.950 -98.409 1.00 64.69 191 ALA A O 1
ATOM 1544 N N . MET A 1 192 ? 60.758 11.201 -96.223 1.00 57.44 192 MET A N 1
ATOM 1545 C CA . MET A 1 192 ? 61.190 12.608 -96.120 1.00 57.44 192 MET A CA 1
ATOM 1546 C C . MET A 1 192 ? 62.594 12.803 -95.524 1.00 57.44 192 MET A C 1
ATOM 1548 O O . MET A 1 192 ? 63.134 13.905 -95.608 1.00 57.44 192 MET A O 1
ATOM 1552 N N . SER A 1 193 ? 63.206 11.774 -94.937 1.00 44.22 193 SER A N 1
ATOM 1553 C CA . SER A 1 193 ? 64.517 11.886 -94.287 1.00 44.22 193 SER A CA 1
ATOM 1554 C C . SER A 1 193 ? 65.665 11.488 -95.225 1.00 44.22 193 SER A C 1
ATOM 1556 O O . SER A 1 193 ? 66.123 10.346 -95.239 1.00 44.22 193 SER A O 1
ATOM 1558 N N . ILE A 1 194 ? 66.157 12.460 -95.999 1.00 47.09 194 ILE A N 1
ATOM 1559 C CA . ILE A 1 194 ? 67.513 12.463 -96.566 1.00 47.09 194 ILE A CA 1
ATOM 1560 C C . ILE A 1 194 ? 68.220 13.694 -95.987 1.00 47.09 194 ILE A C 1
ATOM 1562 O O . ILE A 1 194 ? 67.836 14.815 -96.308 1.00 47.09 194 ILE A O 1
ATOM 1566 N N . HIS A 1 195 ? 69.255 13.444 -95.171 1.00 38.69 195 HIS A N 1
ATOM 1567 C CA . HIS A 1 195 ? 70.064 14.403 -94.391 1.00 38.69 195 HIS A CA 1
ATOM 1568 C C . HIS A 1 195 ? 69.305 15.021 -93.193 1.00 38.69 195 HIS A C 1
ATOM 1570 O O . HIS A 1 195 ? 68.221 15.554 -93.346 1.00 38.69 195 HIS A O 1
ATOM 1576 N N . ASP A 1 196 ? 69.745 14.934 -91.934 1.00 34.53 196 ASP A N 1
ATOM 1577 C CA . ASP A 1 196 ? 71.107 15.074 -91.420 1.00 34.53 196 ASP A CA 1
ATOM 1578 C C . ASP A 1 196 ? 71.400 14.283 -90.127 1.00 34.53 196 ASP A C 1
ATOM 1580 O O . ASP A 1 196 ? 70.570 14.084 -89.241 1.00 34.53 196 ASP A O 1
ATOM 1584 N N . ASN A 1 197 ? 72.669 13.894 -90.044 1.00 46.81 197 ASN A N 1
ATOM 1585 C CA . ASN A 1 197 ? 73.439 13.505 -88.871 1.00 46.81 197 ASN A CA 1
ATOM 1586 C C . ASN A 1 197 ? 73.503 14.695 -87.889 1.00 46.81 197 ASN A C 1
ATOM 1588 O O . ASN A 1 197 ? 73.843 15.779 -88.345 1.00 46.81 197 ASN A O 1
ATOM 1592 N N . TYR A 1 198 ? 73.231 14.516 -86.585 1.00 32.75 198 TYR A N 1
ATOM 1593 C CA . TYR A 1 198 ? 74.040 15.072 -85.478 1.00 32.75 198 TYR A CA 1
ATOM 1594 C C . TYR A 1 198 ? 73.445 14.816 -84.072 1.00 32.75 198 TYR A C 1
ATOM 1596 O O . TYR A 1 198 ? 72.347 15.242 -83.735 1.00 32.75 198 TYR A O 1
ATOM 1604 N N . ASN A 1 199 ? 74.312 14.243 -83.233 1.00 35.44 199 ASN A N 1
ATOM 1605 C CA . ASN A 1 199 ? 74.605 14.601 -81.841 1.00 35.44 199 ASN A CA 1
ATOM 1606 C C . ASN A 1 199 ? 73.656 14.278 -80.669 1.00 35.44 199 ASN A C 1
ATOM 1608 O O . ASN A 1 199 ? 72.684 14.965 -80.386 1.00 35.44 199 ASN A O 1
ATOM 1612 N N . ASN A 1 200 ? 74.181 13.367 -79.836 1.00 46.03 200 ASN A N 1
ATOM 1613 C CA . ASN A 1 200 ? 74.506 13.599 -78.422 1.00 46.03 200 ASN A CA 1
ATOM 1614 C C . ASN A 1 200 ? 73.393 14.204 -77.555 1.00 46.03 200 ASN A C 1
ATOM 1616 O O . ASN A 1 200 ? 73.372 15.405 -77.288 1.00 46.03 200 ASN A O 1
ATOM 1620 N N . VAL A 1 201 ? 72.573 13.333 -76.966 1.00 36.09 201 VAL A N 1
ATOM 1621 C CA . VAL A 1 201 ? 71.867 13.662 -75.725 1.00 36.09 201 VAL A CA 1
ATOM 1622 C C . VAL A 1 201 ? 72.634 13.023 -74.578 1.00 36.09 201 VAL A C 1
ATOM 1624 O O . VAL A 1 201 ? 72.541 11.828 -74.306 1.00 36.09 201 VAL A O 1
ATOM 1627 N N . ALA A 1 202 ? 73.458 13.860 -73.952 1.00 35.53 202 ALA A N 1
ATOM 1628 C CA . ALA A 1 202 ? 74.135 13.573 -72.708 1.00 35.53 202 ALA A CA 1
ATOM 1629 C C . ALA A 1 202 ? 73.116 13.135 -71.649 1.00 35.53 202 ALA A C 1
ATOM 1631 O O . ALA A 1 202 ? 72.171 13.854 -71.326 1.00 35.53 202 ALA A O 1
ATOM 1632 N N . SER A 1 203 ? 73.358 11.961 -71.080 1.00 40.91 203 SER A N 1
ATOM 1633 C CA . SER A 1 203 ? 72.804 11.521 -69.809 1.00 40.91 203 SER A CA 1
ATOM 1634 C C . SER A 1 203 ? 73.163 12.539 -68.723 1.00 40.91 203 SER A C 1
ATOM 1636 O O . SER A 1 203 ? 74.264 12.503 -68.167 1.00 40.91 203 SER A O 1
ATOM 1638 N N . GLN A 1 204 ? 72.253 13.468 -68.428 1.00 39.41 204 GLN A N 1
ATOM 1639 C CA . GLN A 1 204 ? 72.320 14.223 -67.184 1.00 39.41 204 GLN A CA 1
ATOM 1640 C C . GLN A 1 204 ? 72.068 13.244 -66.029 1.00 39.41 204 GLN A C 1
ATOM 1642 O O . GLN A 1 204 ? 71.052 12.545 -66.038 1.00 39.41 204 GLN A O 1
ATOM 1647 N N . PRO A 1 205 ? 72.966 13.147 -65.033 1.00 41.19 205 PRO A N 1
ATOM 1648 C CA . PRO A 1 205 ? 72.633 12.449 -63.807 1.00 41.19 205 PRO A CA 1
ATOM 1649 C C . PRO A 1 205 ? 71.485 13.215 -63.136 1.00 41.19 205 PRO A C 1
ATOM 1651 O O . PRO A 1 205 ? 71.535 14.448 -63.093 1.00 41.19 205 PRO A O 1
ATOM 1654 N N . PRO A 1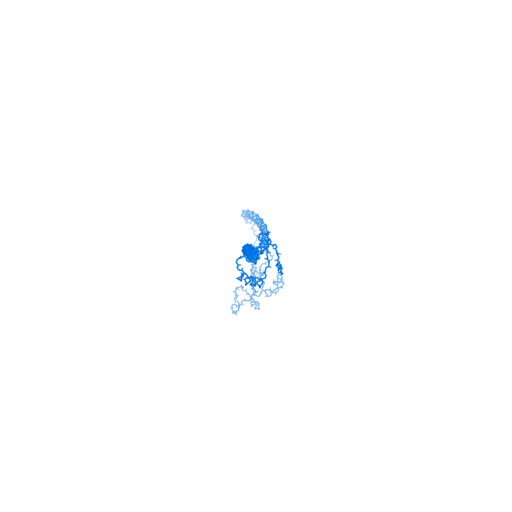 206 ? 70.469 12.530 -62.590 1.00 43.38 206 PRO A N 1
ATOM 1655 C CA . PRO A 1 206 ? 69.423 13.204 -61.847 1.00 43.38 206 PRO A CA 1
ATOM 1656 C C . PRO A 1 206 ? 70.080 13.948 -60.683 1.00 43.38 206 PRO A C 1
ATOM 1658 O O . PRO A 1 206 ? 70.630 13.338 -59.763 1.00 43.38 206 PRO A O 1
ATOM 1661 N N . THR A 1 207 ? 70.016 15.278 -60.702 1.00 46.34 207 THR A N 1
ATOM 1662 C CA . THR A 1 207 ? 70.336 16.157 -59.568 1.00 46.34 207 THR A CA 1
ATOM 1663 C C . THR A 1 207 ? 69.263 16.064 -58.480 1.00 46.34 207 THR A C 1
ATOM 1665 O O . THR A 1 207 ? 68.920 17.051 -57.838 1.00 46.34 207 THR A O 1
ATOM 1668 N N . GLY A 1 208 ? 68.750 14.858 -58.233 1.00 48.31 208 GLY A N 1
ATOM 1669 C CA . GLY A 1 208 ? 68.032 14.528 -57.017 1.00 48.31 208 GLY A CA 1
ATOM 1670 C C . GLY A 1 208 ? 69.053 14.438 -55.889 1.00 48.31 208 GLY A C 1
ATOM 1671 O O . GLY A 1 208 ? 69.980 13.624 -55.934 1.00 48.31 208 GLY A O 1
ATOM 1672 N N . ARG A 1 209 ? 68.936 15.310 -54.884 1.00 52.03 209 ARG A N 1
ATOM 1673 C CA . ARG A 1 209 ? 69.774 15.262 -53.679 1.00 52.03 209 ARG A CA 1
ATOM 1674 C C . ARG A 1 209 ? 69.547 13.915 -52.983 1.00 52.03 209 ARG A C 1
ATOM 1676 O O . ARG A 1 209 ? 68.590 13.755 -52.239 1.00 52.03 209 ARG A O 1
ATOM 1683 N N . LYS A 1 210 ? 70.431 12.942 -53.229 1.00 55.81 210 LYS A N 1
ATOM 1684 C CA . LYS A 1 210 ? 70.419 11.646 -52.536 1.00 55.81 210 LYS A CA 1
ATOM 1685 C C . LYS A 1 210 ? 70.526 11.870 -51.025 1.00 55.81 210 LYS A C 1
ATOM 1687 O O . LYS A 1 210 ? 71.378 12.645 -50.583 1.00 55.81 210 LYS A O 1
ATOM 1692 N N . LEU A 1 211 ? 69.684 11.179 -50.258 1.00 63.53 211 LEU A N 1
ATOM 1693 C CA . LEU A 1 211 ? 69.752 11.069 -48.799 1.00 63.53 211 LEU A CA 1
ATOM 1694 C C . LEU A 1 211 ? 71.192 10.752 -48.360 1.00 63.53 211 LEU A C 1
ATOM 1696 O O . LEU A 1 211 ? 71.706 9.675 -48.649 1.00 63.53 211 LEU A O 1
ATOM 1700 N N . ARG A 1 212 ? 71.861 11.686 -47.673 1.00 69.75 212 ARG A N 1
ATOM 1701 C CA . ARG A 1 212 ? 73.190 11.453 -47.079 1.00 69.75 212 ARG A CA 1
ATOM 1702 C C . ARG A 1 212 ? 73.059 11.300 -45.570 1.00 69.75 212 ARG A C 1
ATOM 1704 O O . ARG A 1 212 ? 72.403 12.118 -44.929 1.00 69.75 212 ARG A O 1
ATOM 1711 N N . CYS A 1 213 ? 73.695 10.280 -44.995 1.00 78.75 213 CYS A N 1
ATOM 1712 C CA . CYS A 1 213 ? 73.816 10.177 -43.541 1.00 78.75 213 CYS A CA 1
ATOM 1713 C C . CYS A 1 213 ? 74.801 11.238 -43.007 1.00 78.75 213 CYS A C 1
ATOM 1715 O O . CYS A 1 213 ? 75.640 11.763 -43.748 1.00 78.75 213 CYS A O 1
ATOM 1717 N N . ILE A 1 214 ? 74.717 11.549 -41.709 1.00 78.62 214 ILE A N 1
ATOM 1718 C CA . ILE A 1 214 ? 75.522 12.614 -41.082 1.00 78.62 214 ILE A CA 1
ATOM 1719 C C . ILE A 1 214 ? 77.031 12.380 -41.247 1.00 78.62 214 ILE A C 1
ATOM 1721 O O . ILE A 1 214 ? 77.771 13.339 -41.468 1.00 78.62 214 ILE A O 1
ATOM 1725 N N . LEU A 1 215 ? 77.482 11.125 -41.152 1.00 79.81 215 LEU A N 1
ATOM 1726 C CA . LEU A 1 215 ? 78.899 10.774 -41.259 1.00 79.81 215 LEU A CA 1
ATOM 1727 C C . LEU A 1 215 ? 79.430 11.077 -42.670 1.00 79.81 215 LEU A C 1
ATOM 1729 O O . LEU A 1 215 ? 80.323 11.903 -42.831 1.00 79.81 215 LEU A O 1
ATOM 1733 N N . CYS A 1 216 ? 78.781 10.533 -43.708 1.00 81.56 216 CYS A N 1
ATOM 1734 C CA . CYS A 1 216 ? 79.159 10.795 -45.100 1.00 81.56 216 CYS A CA 1
ATOM 1735 C C . CYS A 1 216 ? 79.102 12.286 -45.464 1.00 81.56 216 CYS A C 1
ATOM 1737 O O . CYS A 1 216 ? 79.888 12.745 -46.291 1.00 81.56 216 CYS A O 1
ATOM 1739 N N . TYR A 1 217 ? 78.181 13.051 -44.864 1.00 77.81 217 TYR A N 1
ATOM 1740 C CA . TYR A 1 217 ? 78.116 14.496 -45.074 1.00 77.81 217 TYR A CA 1
ATOM 1741 C C . TYR A 1 217 ? 79.344 15.222 -44.510 1.00 77.81 217 TYR A C 1
ATOM 1743 O O . TYR A 1 217 ? 79.945 16.029 -45.222 1.00 77.81 217 TYR A O 1
ATOM 1751 N N . LYS A 1 218 ? 79.728 14.929 -43.258 1.00 79.06 218 LYS A N 1
ATOM 1752 C CA . LYS A 1 218 ? 80.895 15.551 -42.608 1.00 79.06 218 LYS A CA 1
ATOM 1753 C C . LYS A 1 218 ? 82.176 15.303 -43.397 1.00 79.06 218 LYS A C 1
ATOM 1755 O O . LYS A 1 218 ? 82.931 16.243 -43.632 1.00 79.06 218 LYS A O 1
ATOM 1760 N N . ASP A 1 219 ? 82.338 14.082 -43.889 1.00 81.56 219 ASP A N 1
ATOM 1761 C CA . ASP A 1 219 ? 83.552 13.660 -44.589 1.00 81.56 219 ASP A CA 1
ATOM 1762 C C . ASP A 1 219 ? 83.505 13.954 -46.097 1.00 81.56 219 ASP A C 1
ATOM 1764 O O . ASP A 1 219 ? 84.425 13.620 -46.837 1.00 81.56 219 ASP A O 1
ATOM 1768 N N . ARG A 1 220 ? 82.434 14.613 -46.567 1.00 77.56 220 ARG A N 1
ATOM 1769 C CA . ARG A 1 220 ? 82.195 14.998 -47.969 1.00 77.56 220 ARG A CA 1
ATOM 1770 C C . ARG A 1 220 ? 82.261 13.834 -48.970 1.00 77.56 220 ARG A C 1
ATOM 1772 O O . ARG A 1 220 ? 82.562 14.047 -50.143 1.00 77.56 220 ARG A O 1
ATOM 1779 N N . ILE A 1 221 ? 81.896 12.628 -48.539 1.00 78.25 221 ILE A N 1
ATOM 1780 C CA . ILE A 1 221 ? 81.848 11.417 -49.373 1.00 78.25 221 ILE A CA 1
ATOM 1781 C C . ILE A 1 221 ? 80.409 11.165 -49.868 1.00 78.25 221 ILE A C 1
ATOM 1783 O O . ILE A 1 221 ? 79.424 11.590 -49.255 1.00 78.25 221 ILE A O 1
ATOM 1787 N N . VAL A 1 222 ? 80.268 10.515 -51.027 1.00 77.06 222 VAL A N 1
ATOM 1788 C CA . VAL A 1 222 ? 78.962 10.172 -51.612 1.00 77.06 222 VAL A CA 1
ATOM 1789 C C . VAL A 1 222 ? 78.327 9.029 -50.813 1.00 77.06 222 VAL A C 1
ATOM 1791 O O . VAL A 1 222 ? 78.919 7.966 -50.678 1.00 77.06 222 VAL A O 1
ATOM 1794 N N . CYS A 1 223 ? 77.124 9.253 -50.280 1.00 79.25 223 CYS A N 1
ATOM 1795 C CA . CYS A 1 223 ? 76.349 8.230 -49.576 1.00 79.25 223 CYS A CA 1
ATOM 1796 C C . CYS A 1 223 ? 75.522 7.423 -50.589 1.00 79.25 223 CYS A C 1
ATOM 1798 O O . CYS A 1 223 ? 74.862 8.011 -51.448 1.00 79.25 223 CYS A O 1
ATOM 1800 N N . ASP A 1 224 ? 75.571 6.098 -50.491 1.00 78.62 224 ASP A N 1
ATOM 1801 C CA . ASP A 1 224 ? 74.824 5.157 -51.338 1.00 78.62 224 ASP A CA 1
ATOM 1802 C C . ASP A 1 224 ? 73.330 5.057 -50.964 1.00 78.62 224 ASP A C 1
ATOM 1804 O O . ASP A 1 224 ? 72.510 4.747 -51.825 1.00 78.62 224 ASP A O 1
ATOM 1808 N N . GLY A 1 225 ? 72.966 5.397 -49.723 1.00 69.06 225 GLY A N 1
ATOM 1809 C CA . GLY A 1 225 ? 71.585 5.482 -49.243 1.00 69.06 225 GLY A CA 1
ATOM 1810 C C . GLY A 1 225 ? 70.985 4.167 -48.732 1.00 69.06 225 GLY A C 1
ATOM 1811 O O . GLY A 1 225 ? 69.785 4.136 -48.464 1.00 69.06 225 GLY A O 1
ATOM 1812 N N . SER A 1 226 ? 71.770 3.096 -48.575 1.00 74.81 226 SER A N 1
ATOM 1813 C CA . SER A 1 226 ? 71.285 1.833 -47.999 1.00 74.81 226 SER A CA 1
ATOM 1814 C C . SER A 1 226 ? 71.012 1.940 -46.491 1.00 74.81 226 SER A C 1
ATOM 1816 O O . SER A 1 226 ? 71.526 2.827 -45.803 1.00 74.81 226 SER A O 1
ATOM 1818 N N . VAL A 1 227 ? 70.199 1.021 -45.949 1.00 63.38 227 VAL A N 1
ATOM 1819 C CA . VAL A 1 227 ? 69.956 0.905 -44.500 1.00 63.38 227 VAL A CA 1
ATOM 1820 C C . VAL A 1 227 ? 71.249 0.408 -43.839 1.00 63.38 227 VAL A C 1
ATOM 1822 O O . VAL A 1 227 ? 71.487 -0.789 -43.745 1.00 63.38 227 VAL A O 1
ATOM 1825 N N . GLN A 1 228 ? 72.063 1.381 -43.413 1.00 77.19 228 GLN A N 1
ATOM 1826 C CA . GLN A 1 228 ? 73.529 1.363 -43.262 1.00 77.19 228 GLN A CA 1
ATOM 1827 C C . GLN A 1 228 ? 74.278 1.482 -44.602 1.00 77.19 228 GLN A C 1
ATOM 1829 O O . GLN A 1 228 ? 74.338 0.540 -45.387 1.00 77.19 228 GLN A O 1
ATOM 1834 N N . CYS A 1 229 ? 74.847 2.665 -44.860 1.00 86.00 229 CYS A N 1
ATOM 1835 C CA . CYS A 1 229 ? 75.696 2.949 -46.016 1.00 86.00 229 CYS A CA 1
ATOM 1836 C C . CYS A 1 229 ? 77.068 2.283 -45.889 1.00 86.00 229 CYS A C 1
ATOM 1838 O O . CYS A 1 229 ? 77.547 2.053 -44.771 1.00 86.00 229 CYS A O 1
ATOM 1840 N N . GLY A 1 230 ? 77.736 2.036 -47.020 1.00 85.12 230 GLY A N 1
ATOM 1841 C CA . GLY A 1 230 ? 79.058 1.397 -47.051 1.00 85.12 230 GLY A CA 1
ATOM 1842 C C . GLY A 1 230 ? 80.084 2.088 -46.146 1.00 85.12 230 GLY A C 1
ATOM 1843 O O . GLY A 1 230 ? 80.715 1.439 -45.319 1.00 85.12 230 GLY A O 1
ATOM 1844 N N . HIS A 1 231 ? 80.153 3.422 -46.185 1.00 87.50 231 HIS A N 1
ATOM 1845 C CA . HIS A 1 231 ? 81.074 4.188 -45.336 1.00 87.50 231 HIS A CA 1
ATOM 1846 C C . HIS A 1 231 ? 80.751 4.025 -43.836 1.00 87.50 231 HIS A C 1
ATOM 1848 O O . HIS A 1 231 ? 81.638 3.760 -43.030 1.00 87.50 231 HIS A O 1
ATOM 1854 N N . CYS A 1 232 ? 79.484 4.113 -43.420 1.00 87.12 232 CYS A N 1
ATOM 1855 C CA . CYS A 1 232 ? 79.145 3.887 -42.012 1.00 87.12 232 CYS A CA 1
ATOM 1856 C C . CYS A 1 232 ? 79.455 2.454 -41.563 1.00 87.12 232 CYS A C 1
ATOM 1858 O O . CYS A 1 232 ? 79.875 2.270 -40.422 1.00 87.12 232 CYS A O 1
ATOM 1860 N N . THR A 1 233 ? 79.293 1.480 -42.460 1.00 88.25 233 THR A N 1
ATOM 1861 C CA . THR A 1 233 ? 79.620 0.070 -42.216 1.00 88.25 233 THR A CA 1
ATOM 1862 C C . THR A 1 233 ? 81.121 -0.113 -41.986 1.00 88.25 233 THR A C 1
ATOM 1864 O O . THR A 1 233 ? 81.512 -0.712 -40.988 1.00 88.25 233 THR A O 1
ATOM 1867 N N . GLU A 1 234 ? 81.967 0.471 -42.840 1.00 89.19 234 GLU A N 1
ATOM 1868 C CA . GLU A 1 234 ? 83.432 0.448 -42.687 1.00 89.19 234 GLU A CA 1
ATOM 1869 C C . GLU A 1 234 ? 83.895 1.149 -41.404 1.00 89.19 234 GLU A C 1
ATOM 1871 O O . GLU A 1 234 ? 84.779 0.661 -40.702 1.00 89.19 234 GLU A O 1
ATOM 1876 N N . ALA A 1 235 ? 83.249 2.259 -41.046 1.00 85.81 235 ALA A N 1
ATOM 1877 C CA . ALA A 1 235 ? 83.518 2.992 -39.812 1.00 85.81 235 ALA A CA 1
ATOM 1878 C C . ALA A 1 235 ? 82.916 2.331 -38.551 1.00 85.81 235 ALA A C 1
ATOM 1880 O O . ALA A 1 235 ? 83.006 2.906 -37.464 1.00 85.81 235 ALA A O 1
ATOM 1881 N N . ASN A 1 236 ? 82.264 1.166 -38.681 1.00 87.62 236 ASN A N 1
ATOM 1882 C CA . ASN A 1 236 ? 81.511 0.474 -37.628 1.00 87.62 236 ASN A CA 1
ATOM 1883 C C . ASN A 1 236 ? 80.556 1.406 -36.849 1.00 87.62 236 ASN A C 1
ATOM 1885 O O . ASN A 1 236 ? 80.440 1.364 -35.622 1.00 87.62 236 ASN A O 1
ATOM 1889 N N . SER A 1 237 ? 79.886 2.295 -37.578 1.00 83.50 237 SER A N 1
ATOM 1890 C CA . SER A 1 237 ? 78.966 3.297 -37.043 1.00 83.50 237 SER A CA 1
ATOM 1891 C C . SER A 1 237 ? 77.565 3.089 -37.617 1.00 83.50 237 SER A C 1
ATOM 1893 O O . SER A 1 237 ? 77.391 2.635 -38.746 1.00 83.50 237 SER A O 1
ATOM 1895 N N . ARG A 1 238 ? 76.519 3.423 -36.855 1.00 79.44 238 ARG A N 1
ATOM 1896 C CA . ARG A 1 238 ? 75.146 3.377 -37.381 1.00 79.44 238 ARG A CA 1
ATOM 1897 C C . ARG A 1 238 ? 74.878 4.612 -38.239 1.00 79.44 238 ARG A C 1
ATOM 1899 O O . ARG A 1 238 ? 75.181 5.728 -37.819 1.00 79.44 238 ARG A O 1
ATOM 1906 N N . CYS A 1 239 ? 74.241 4.435 -39.398 1.00 80.06 239 CYS A N 1
ATOM 1907 C CA . CYS A 1 239 ? 73.736 5.571 -40.166 1.00 80.06 239 CYS A CA 1
ATOM 1908 C C . CYS A 1 239 ? 72.664 6.315 -39.379 1.00 80.06 239 CYS A C 1
ATOM 1910 O O . CYS A 1 239 ? 71.575 5.795 -39.147 1.00 80.06 239 CYS A O 1
ATOM 1912 N N . VAL A 1 240 ? 72.971 7.555 -39.005 1.00 75.19 240 VAL A N 1
ATOM 1913 C CA . VAL A 1 240 ? 71.995 8.472 -38.423 1.00 75.19 240 VAL A CA 1
ATOM 1914 C C . VAL A 1 240 ? 71.557 9.453 -39.502 1.00 75.19 240 VAL A C 1
ATOM 1916 O O . VAL A 1 240 ? 72.372 10.198 -40.056 1.00 75.19 240 VAL A O 1
ATOM 1919 N N . TYR A 1 241 ? 70.259 9.447 -39.779 1.00 69.56 241 TYR A N 1
ATOM 1920 C CA . TYR A 1 241 ? 69.573 10.413 -40.627 1.00 69.56 241 TYR A CA 1
ATOM 1921 C C . TYR A 1 241 ? 68.760 11.319 -39.696 1.00 69.56 241 TYR A C 1
ATOM 1923 O O . TYR A 1 241 ? 67.737 10.899 -39.163 1.00 69.56 241 TYR A O 1
ATOM 1931 N N . GLN A 1 242 ? 69.237 12.534 -39.411 1.00 62.19 242 GLN A N 1
ATOM 1932 C CA . GLN A 1 242 ? 68.446 13.488 -38.624 1.00 62.19 242 GLN A CA 1
ATOM 1933 C C . GLN A 1 242 ? 67.454 14.205 -39.531 1.00 62.19 242 GLN A C 1
ATOM 1935 O O . GLN A 1 242 ? 67.861 14.833 -40.509 1.00 62.19 242 GLN A O 1
ATOM 1940 N N . GLN A 1 243 ? 66.171 14.146 -39.176 1.00 60.50 243 GLN A N 1
ATOM 1941 C CA . GLN A 1 243 ? 65.130 14.900 -39.863 1.00 60.50 243 GLN A CA 1
ATOM 1942 C C . GLN A 1 243 ? 65.277 16.403 -39.601 1.00 60.50 243 GLN A C 1
ATOM 1944 O O . GLN A 1 243 ? 65.588 16.843 -38.491 1.00 60.50 243 GLN A O 1
ATOM 1949 N N . CYS A 1 244 ? 65.050 17.208 -40.633 1.00 62.44 244 CYS A N 1
ATOM 1950 C CA . CYS A 1 244 ? 65.072 18.656 -40.527 1.00 62.44 244 CYS A CA 1
ATOM 1951 C C . CYS A 1 244 ? 63.902 19.153 -39.671 1.00 62.44 244 CYS A C 1
ATOM 1953 O O . CYS A 1 244 ? 62.751 19.111 -40.094 1.00 62.44 244 CYS A O 1
ATOM 1955 N N . GLN A 1 245 ? 64.188 19.687 -38.483 1.00 59.25 245 GLN A N 1
ATOM 1956 C CA . GLN A 1 245 ? 63.148 20.201 -37.581 1.00 59.25 245 GLN A CA 1
ATOM 1957 C C . GLN A 1 245 ? 62.327 21.355 -38.183 1.00 59.25 245 GLN A C 1
ATOM 1959 O O . GLN A 1 245 ? 61.166 21.529 -37.824 1.00 59.25 245 GLN A O 1
ATOM 1964 N N . ALA A 1 246 ? 62.886 22.121 -39.129 1.00 58.09 246 ALA A N 1
ATOM 1965 C CA . ALA A 1 246 ? 62.151 23.187 -39.812 1.00 58.09 246 ALA A CA 1
ATOM 1966 C C . ALA A 1 246 ? 61.029 22.650 -40.723 1.00 58.09 246 ALA A C 1
ATOM 1968 O O . ALA A 1 246 ? 60.031 23.336 -40.910 1.00 58.09 246 ALA A O 1
ATOM 1969 N N . HIS A 1 247 ? 61.145 21.413 -41.218 1.00 56.06 247 HIS A N 1
ATOM 1970 C CA . HIS A 1 247 ? 60.097 20.753 -42.002 1.00 56.06 247 HIS A CA 1
ATOM 1971 C C . HIS A 1 247 ? 58.887 20.359 -41.136 1.00 56.06 247 HIS A C 1
ATOM 1973 O O . HIS A 1 247 ? 57.767 20.281 -41.624 1.00 56.06 247 HIS A O 1
ATOM 1979 N N . HIS A 1 248 ? 59.075 20.119 -39.838 1.00 53.00 248 HIS A N 1
ATOM 1980 C CA . HIS A 1 248 ? 57.983 19.659 -38.977 1.00 53.00 248 HIS A CA 1
ATOM 1981 C C . HIS A 1 248 ? 57.033 20.790 -38.534 1.00 53.00 248 HIS A C 1
ATOM 1983 O O . HIS A 1 248 ? 55.935 20.510 -38.056 1.00 53.00 248 HIS A O 1
ATOM 1989 N N . ASN A 1 249 ? 57.451 22.053 -38.702 1.00 53.44 249 ASN A N 1
ATOM 1990 C CA . ASN A 1 249 ? 56.741 23.236 -38.205 1.00 53.44 249 ASN A CA 1
ATOM 1991 C C . ASN A 1 249 ? 56.269 24.209 -39.303 1.00 53.44 249 ASN A C 1
ATOM 1993 O O . ASN A 1 249 ? 55.529 25.137 -38.989 1.00 53.44 249 ASN A O 1
ATOM 1997 N N . TYR A 1 250 ? 56.669 24.028 -40.566 1.00 54.69 250 TYR A N 1
ATOM 1998 C CA . TYR A 1 250 ? 56.277 24.910 -41.671 1.00 54.69 250 TYR A CA 1
ATOM 1999 C C . TYR A 1 250 ? 55.582 24.123 -42.784 1.00 54.69 250 TYR A C 1
ATOM 2001 O O . TYR A 1 250 ? 56.093 23.111 -43.247 1.00 54.69 250 TYR A O 1
ATOM 2009 N N . VAL A 1 251 ? 54.443 24.641 -43.254 1.00 54.97 251 VAL A N 1
ATOM 2010 C CA . VAL A 1 251 ? 53.602 24.066 -44.328 1.00 54.97 251 VAL A CA 1
ATOM 2011 C C . VAL A 1 251 ? 54.340 23.952 -45.677 1.00 54.97 251 VAL A C 1
ATOM 2013 O O . VAL A 1 251 ? 53.893 23.241 -46.568 1.00 54.97 251 VAL A O 1
ATOM 2016 N N . HIS A 1 252 ? 55.489 24.620 -45.829 1.00 55.47 252 HIS A N 1
ATOM 2017 C CA . HIS A 1 252 ? 56.233 24.733 -47.090 1.00 55.47 252 HIS A CA 1
ATOM 2018 C C . HIS A 1 252 ? 57.647 24.128 -47.052 1.00 55.47 252 HIS A C 1
ATOM 2020 O O . HIS A 1 252 ? 58.489 24.499 -47.868 1.00 55.47 252 HIS A O 1
ATOM 2026 N N . GLY A 1 253 ? 57.934 23.236 -46.099 1.00 58.19 253 GLY A N 1
ATOM 2027 C CA . GLY A 1 253 ? 59.244 22.589 -46.019 1.00 58.19 253 GLY A CA 1
ATOM 2028 C C . GLY A 1 253 ? 60.368 23.532 -45.569 1.00 58.19 253 GLY A C 1
ATOM 2029 O O . GLY A 1 253 ? 60.150 24.675 -45.157 1.00 58.19 253 GLY A O 1
ATOM 2030 N N . CYS A 1 254 ? 61.613 23.050 -45.587 1.00 63.81 254 CYS A N 1
ATOM 2031 C CA . CYS A 1 254 ? 62.764 23.835 -45.130 1.00 63.81 254 CYS A CA 1
ATOM 2032 C C . CYS A 1 254 ? 63.426 24.618 -46.279 1.00 63.81 254 CYS A C 1
ATOM 2034 O O . CYS A 1 254 ? 63.956 24.048 -47.226 1.00 63.81 254 CYS A O 1
ATOM 2036 N N . THR A 1 255 ? 63.472 25.948 -46.144 1.00 60.47 255 THR A N 1
ATOM 2037 C CA . THR A 1 255 ? 63.908 26.898 -47.188 1.00 60.47 255 THR A CA 1
ATOM 2038 C C . THR A 1 255 ? 65.412 27.215 -47.189 1.00 60.47 255 THR A C 1
ATOM 2040 O O . THR A 1 255 ? 65.892 28.017 -47.997 1.00 60.47 255 THR A O 1
ATOM 2043 N N . ARG A 1 256 ? 66.207 26.611 -46.293 1.00 63.75 256 ARG A N 1
ATOM 2044 C CA . ARG A 1 256 ? 67.658 26.864 -46.226 1.00 63.75 256 ARG A CA 1
ATOM 2045 C C . ARG A 1 256 ? 68.367 26.184 -47.402 1.00 63.75 256 ARG A C 1
ATOM 2047 O O . ARG A 1 256 ? 68.464 24.960 -47.437 1.00 63.75 256 ARG A O 1
ATOM 2054 N N . LYS A 1 257 ? 68.952 26.981 -48.310 1.00 56.34 257 LYS A N 1
ATOM 2055 C CA . LYS A 1 257 ? 69.667 26.499 -49.519 1.00 56.34 257 LYS A CA 1
ATOM 2056 C C . LYS A 1 257 ? 70.712 25.404 -49.236 1.00 56.34 257 LYS A C 1
ATOM 2058 O O . LYS A 1 257 ? 70.869 24.498 -50.057 1.00 56.34 257 LYS A O 1
ATOM 2063 N N . ASN A 1 258 ? 71.335 25.446 -48.053 1.00 55.75 258 ASN A N 1
ATOM 2064 C CA . ASN A 1 258 ? 72.347 24.495 -47.580 1.00 55.75 258 ASN A CA 1
ATOM 2065 C C . ASN A 1 258 ? 71.933 23.828 -46.250 1.00 55.75 258 ASN A C 1
ATOM 2067 O O . ASN A 1 258 ? 72.702 23.834 -45.291 1.00 55.75 258 ASN A O 1
ATOM 2071 N N . CYS A 1 259 ? 70.695 23.335 -46.129 1.00 62.47 259 CYS A N 1
ATOM 2072 C CA . CYS A 1 259 ? 70.315 22.556 -44.948 1.00 62.47 259 CYS A CA 1
ATOM 2073 C C . CYS A 1 259 ? 71.057 21.212 -44.929 1.00 62.47 259 CYS A C 1
ATOM 2075 O O . CYS A 1 259 ? 71.041 20.477 -45.912 1.00 62.47 259 CYS A O 1
ATOM 2077 N N . ASN A 1 260 ? 71.687 20.890 -43.798 1.00 54.00 260 ASN A N 1
ATOM 2078 C CA . ASN A 1 260 ? 72.489 19.674 -43.625 1.00 54.00 260 ASN A CA 1
ATOM 2079 C C . ASN A 1 260 ? 71.672 18.494 -43.066 1.00 54.00 260 ASN A C 1
ATOM 2081 O O . ASN A 1 260 ? 72.251 17.492 -42.653 1.00 54.00 260 ASN A O 1
ATOM 2085 N N . LEU A 1 261 ? 70.348 18.642 -42.973 1.00 63.50 261 LEU A N 1
ATOM 2086 C CA . LEU A 1 261 ? 69.440 17.676 -42.362 1.00 63.50 261 LEU A CA 1
ATOM 2087 C C . LEU A 1 261 ? 68.575 17.011 -43.432 1.00 63.50 261 LEU A C 1
ATOM 2089 O O . LEU A 1 261 ? 68.291 17.602 -44.471 1.00 63.50 261 LEU A O 1
ATOM 2093 N N . VAL A 1 262 ? 68.150 15.783 -43.163 1.00 58.94 262 VAL A N 1
ATOM 2094 C CA . VAL A 1 262 ? 67.318 14.988 -44.063 1.00 58.94 262 VAL A CA 1
ATOM 2095 C C . VAL A 1 262 ? 65.904 15.560 -44.086 1.00 58.94 262 VAL A C 1
ATOM 2097 O O . VAL A 1 262 ? 65.285 15.739 -43.039 1.00 58.94 262 VAL A O 1
ATOM 2100 N N . HIS A 1 263 ? 6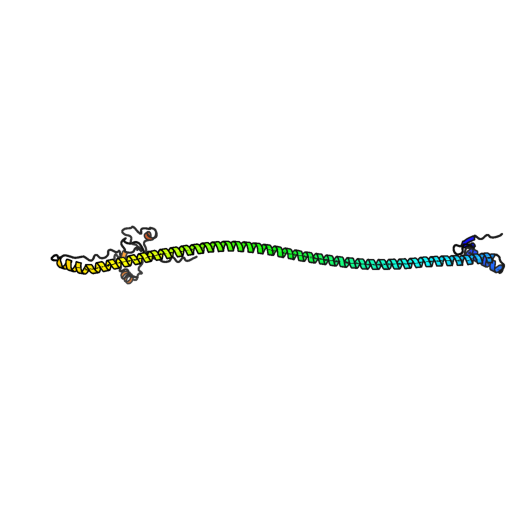5.389 15.885 -45.266 1.00 57.38 263 HIS A N 1
ATOM 2101 C CA . HIS A 1 263 ? 63.977 16.213 -45.450 1.00 57.38 263 HIS A CA 1
ATOM 2102 C C . HIS A 1 263 ? 63.264 14.926 -45.873 1.00 57.38 263 HIS A C 1
ATOM 2104 O O . HIS A 1 263 ? 63.840 14.137 -46.618 1.00 57.38 263 HIS A O 1
ATOM 2110 N N . ASN A 1 264 ? 62.030 14.714 -45.413 1.00 52.22 264 ASN A N 1
ATOM 2111 C CA . ASN A 1 264 ? 61.204 13.601 -45.901 1.00 52.22 264 ASN A CA 1
ATOM 2112 C C . ASN A 1 264 ? 60.603 13.899 -47.289 1.00 52.22 264 ASN A C 1
ATOM 2114 O O . ASN A 1 264 ? 59.786 13.131 -47.783 1.00 52.22 264 ASN A O 1
ATOM 2118 N N . GLU A 1 265 ? 61.010 15.007 -47.907 1.00 50.50 265 GLU A N 1
ATOM 2119 C CA . GLU A 1 265 ? 60.638 15.388 -49.261 1.00 50.50 265 GLU A CA 1
ATOM 2120 C C . GLU A 1 265 ? 61.398 14.493 -50.237 1.00 50.50 265 GLU A C 1
ATOM 2122 O O . GLU A 1 265 ? 62.597 14.646 -50.481 1.00 50.50 265 GLU A O 1
ATOM 2127 N N . GLU A 1 266 ? 60.676 13.482 -50.711 1.00 45.09 266 GLU A N 1
ATOM 2128 C CA . GLU A 1 266 ? 60.552 13.162 -52.128 1.00 45.09 266 GLU A CA 1
ATOM 2129 C C . GLU A 1 266 ? 61.451 14.028 -53.017 1.00 45.09 266 GLU A C 1
ATOM 2131 O O . GLU A 1 266 ? 61.249 15.229 -53.181 1.00 45.09 266 GLU A O 1
ATOM 2136 N N . GLY A 1 267 ? 62.435 13.391 -53.648 1.00 43.34 267 GLY A N 1
ATOM 2137 C CA . GLY A 1 267 ? 63.088 13.937 -54.830 1.00 43.34 267 GLY A CA 1
ATOM 2138 C C . GLY A 1 267 ? 62.138 13.961 -56.028 1.00 43.34 267 GLY A C 1
ATOM 2139 O O . GLY A 1 267 ? 62.486 13.409 -57.066 1.00 43.34 267 GLY A O 1
ATOM 2140 N N . TYR A 1 268 ? 60.965 14.573 -55.880 1.00 40.09 268 TYR A N 1
ATOM 2141 C CA . TYR A 1 268 ? 60.085 14.917 -56.978 1.00 40.09 268 TYR A CA 1
ATOM 2142 C C . TYR A 1 268 ? 59.968 16.430 -57.056 1.00 40.09 268 TYR A C 1
ATOM 2144 O O . TYR A 1 268 ? 59.597 17.115 -56.104 1.00 40.09 268 TYR A O 1
ATOM 2152 N N . ASP A 1 269 ? 60.354 16.919 -58.230 1.00 36.53 269 ASP A N 1
ATOM 2153 C CA . ASP A 1 269 ? 59.902 18.183 -58.773 1.00 36.53 269 ASP A CA 1
ATOM 2154 C C . ASP A 1 269 ? 58.425 18.404 -58.457 1.00 36.53 269 ASP A C 1
ATOM 2156 O O . ASP A 1 269 ? 57.604 17.488 -58.493 1.00 36.53 269 ASP A O 1
ATOM 2160 N N . CYS A 1 270 ? 58.102 19.656 -58.177 1.00 34.69 270 CYS A N 1
ATOM 2161 C CA . CYS A 1 270 ? 56.763 20.153 -57.944 1.00 34.69 270 CYS A CA 1
ATOM 2162 C C . CYS A 1 270 ? 55.932 20.020 -59.236 1.00 34.69 270 CYS A C 1
ATOM 2164 O O . CYS A 1 270 ? 55.762 20.981 -59.985 1.00 34.69 270 CYS A O 1
ATOM 2166 N N . GLY A 1 271 ? 55.429 18.820 -59.496 1.00 37.47 271 GLY A N 1
ATOM 2167 C CA . GLY A 1 271 ? 54.478 18.491 -60.543 1.00 37.47 271 GLY A CA 1
ATOM 2168 C C . GLY A 1 271 ? 53.637 17.320 -60.059 1.00 37.47 271 GLY A C 1
ATOM 2169 O O . GLY A 1 271 ? 54.159 16.234 -59.853 1.00 37.47 271 GLY A O 1
ATOM 2170 N N . ASP A 1 272 ? 52.349 17.579 -59.878 1.00 34.41 272 ASP A N 1
ATOM 2171 C CA . ASP A 1 272 ? 51.292 16.646 -59.483 1.00 34.41 272 ASP A CA 1
ATOM 2172 C C . ASP A 1 272 ? 51.139 16.365 -57.982 1.00 34.41 272 ASP A C 1
ATOM 2174 O O . ASP A 1 272 ? 51.786 15.545 -57.336 1.00 34.41 272 ASP A O 1
ATOM 2178 N N . ALA A 1 273 ? 50.170 17.099 -57.438 1.00 43.91 273 ALA A N 1
ATOM 2179 C CA . ALA A 1 273 ? 49.573 16.897 -56.141 1.00 43.91 273 ALA A CA 1
ATOM 2180 C C . ALA A 1 273 ? 48.856 15.541 -56.061 1.00 43.91 273 ALA A C 1
ATOM 2182 O O . ALA A 1 273 ? 47.973 15.249 -56.864 1.00 43.91 273 ALA A O 1
ATOM 2183 N N . GLY A 1 274 ? 49.140 14.796 -54.993 1.00 42.31 274 GLY A N 1
ATOM 2184 C CA . GLY A 1 274 ? 48.191 13.842 -54.430 1.00 42.31 274 GLY A CA 1
ATOM 2185 C C . GLY A 1 274 ? 48.747 12.445 -54.217 1.00 42.31 274 GLY A C 1
ATOM 2186 O O . GLY A 1 274 ? 48.490 11.570 -55.027 1.00 42.31 274 GLY A O 1
ATOM 2187 N N . MET A 1 275 ? 49.411 12.222 -53.080 1.00 39.72 275 MET A N 1
ATOM 2188 C CA . MET A 1 275 ? 49.264 11.003 -52.268 1.00 39.72 275 MET A CA 1
ATOM 2189 C C . MET A 1 275 ? 50.083 11.135 -50.974 1.00 39.72 275 MET A C 1
ATOM 2191 O O . MET A 1 275 ? 51.240 10.743 -50.904 1.00 39.72 275 MET A O 1
ATOM 2195 N N . ALA A 1 276 ? 49.473 11.667 -49.912 1.00 37.50 276 ALA A N 1
ATOM 2196 C CA . ALA A 1 276 ? 50.033 11.572 -48.565 1.00 37.50 276 ALA A CA 1
ATOM 2197 C C . ALA A 1 276 ? 49.395 10.377 -47.839 1.00 37.50 276 ALA A C 1
ATOM 2199 O O . ALA A 1 276 ? 48.251 10.447 -47.385 1.00 37.50 276 ALA A O 1
ATOM 2200 N N . MET A 1 277 ? 50.136 9.270 -47.737 1.00 37.41 277 MET A N 1
ATOM 2201 C CA . MET A 1 277 ? 49.781 8.145 -46.873 1.00 37.41 277 MET A CA 1
ATOM 2202 C C . MET A 1 277 ? 49.995 8.514 -45.401 1.00 37.41 277 MET A C 1
ATOM 2204 O O . MET A 1 277 ? 51.063 8.963 -44.989 1.00 37.41 277 MET A O 1
ATOM 2208 N N . SER A 1 278 ? 48.953 8.301 -44.600 1.00 36.09 278 SER A N 1
ATOM 2209 C CA . SER A 1 278 ? 48.957 8.508 -43.154 1.00 36.09 278 SER A CA 1
ATOM 2210 C C . SER A 1 278 ? 49.648 7.338 -42.451 1.00 36.09 278 SER A C 1
ATOM 2212 O O . SER A 1 278 ? 49.103 6.239 -42.395 1.00 36.09 278 SER A O 1
ATOM 2214 N N . ILE A 1 279 ? 50.831 7.573 -41.880 1.00 37.91 279 ILE A N 1
ATOM 2215 C CA . ILE A 1 279 ? 51.454 6.658 -40.915 1.00 37.91 279 ILE A CA 1
ATOM 2216 C C . ILE A 1 279 ? 50.899 6.990 -39.524 1.00 37.91 279 ILE A C 1
ATOM 2218 O O . ILE A 1 279 ? 50.922 8.142 -39.083 1.00 37.91 279 ILE A O 1
ATOM 2222 N N . GLY A 1 280 ? 50.347 5.966 -38.873 1.00 34.03 280 GLY A N 1
ATOM 2223 C CA . GLY A 1 280 ? 49.585 6.043 -37.632 1.00 34.03 280 GLY A CA 1
ATOM 2224 C C . GLY A 1 280 ? 50.324 6.699 -36.466 1.00 34.03 280 GLY A C 1
ATOM 2225 O O . GLY A 1 280 ? 51.479 6.400 -36.172 1.00 34.03 280 GLY A O 1
ATOM 2226 N N . LYS A 1 281 ? 49.603 7.575 -35.761 1.00 36.62 281 LYS A N 1
ATOM 2227 C CA . LYS A 1 281 ? 49.938 8.014 -34.406 1.00 36.62 281 LYS A CA 1
ATOM 2228 C C . LYS A 1 281 ? 49.202 7.116 -33.420 1.00 36.62 281 LYS A C 1
ATOM 2230 O O . LYS A 1 281 ? 48.025 7.331 -33.144 1.00 36.62 281 LYS A O 1
ATOM 2235 N N . GLU A 1 282 ? 49.904 6.130 -32.886 1.00 34.94 282 GLU A N 1
ATOM 2236 C CA . GLU A 1 282 ? 49.457 5.376 -31.722 1.00 34.94 282 GLU A CA 1
ATOM 2237 C C . GLU A 1 282 ? 49.709 6.245 -30.478 1.00 34.94 282 GLU A C 1
ATOM 2239 O O . GLU A 1 282 ? 50.847 6.567 -30.132 1.00 34.94 282 GLU A O 1
ATOM 2244 N N . LYS A 1 283 ? 48.631 6.734 -29.853 1.00 40.56 283 LYS A N 1
ATOM 2245 C CA . LYS A 1 283 ? 48.698 7.430 -28.564 1.00 40.56 283 LYS A CA 1
ATOM 2246 C C . LYS A 1 283 ? 48.831 6.384 -27.463 1.00 40.56 283 LYS A C 1
ATOM 2248 O O . LYS A 1 283 ? 47.877 5.667 -27.179 1.00 40.56 283 LYS A O 1
ATOM 2253 N N . VAL A 1 284 ? 49.987 6.360 -26.808 1.00 41.25 284 VAL A N 1
ATOM 2254 C CA . VAL A 1 284 ? 50.143 5.744 -25.489 1.00 41.25 284 VAL A CA 1
ATOM 2255 C C . VAL A 1 284 ? 49.414 6.632 -24.479 1.00 41.25 284 VAL A C 1
ATOM 2257 O O . VAL A 1 284 ? 49.759 7.801 -24.305 1.00 41.25 284 VAL A O 1
ATOM 2260 N N . LEU A 1 285 ? 48.361 6.082 -23.877 1.00 41.56 285 LEU A N 1
ATOM 2261 C CA . LEU A 1 285 ? 47.698 6.629 -22.697 1.00 41.56 285 LEU A CA 1
ATOM 2262 C C . LEU A 1 285 ? 48.605 6.410 -21.479 1.00 41.56 285 LEU A C 1
ATOM 2264 O O . LEU A 1 285 ? 49.030 5.283 -21.225 1.00 41.56 285 LEU A O 1
ATOM 2268 N N . HIS A 1 286 ? 48.853 7.483 -20.733 1.00 49.66 286 HIS A N 1
ATOM 2269 C CA . HIS A 1 286 ? 49.227 7.445 -19.323 1.00 49.66 286 HIS A CA 1
ATOM 2270 C C . HIS A 1 286 ? 48.160 8.192 -18.533 1.00 49.66 286 HIS A C 1
ATOM 2272 O O . HIS A 1 286 ? 47.734 9.267 -19.019 1.00 49.66 286 HIS A O 1
#

Foldseek 3Di:
DDDDADWDQAPQPRDIAGDDDPVRLVVLVVVCVVVDPVPPSVVNNVRNVVSVVSVVVVVVVVVVVVVVVVVVVVVVVVVVVVVVVVVVVVVVVVVVVVVVVVVVVVVVVVVVVVVVVVVVVVVVVVVVVVVVVVVVVVVVVVVVVVVVVVVVVVVVVVVVVVVVVVVVVVVVVVVVVVVVCVVVVVVVVVVVDDDDDDDDDDDDDPPQPAQDFLVCVVVVHDFPNPQDTPVCVVVVHGGDQAEDPQQVPDPPGDPPPDDPHDHPDDSDDPDDDDDDDDDDDDDDDD

Sequence (286 aa):
MTYQYPKTHCEGCGEIHYYLTMEEQELLWKVAEIGGMQNPVWKVLKSNSDRNACVAKVASRHLALVEGTEEVRERCISTQQKELVVLREQQKKALELLAWAEGTAEVRERCISTQQKELVVLREQHKLAMELHKKYEALQKDHDELQRNVAEYVGTRDNELRAEEEKSKALDAKLKAITRLVPEAISQLEAMSIHDNYNNVASQPPTGRKLRCILCYKDRIVCDGSVQCGHCTEANSRCVYQQCQAHHNYVHGCTRKNCNLVHNEEGYDCGDAGMAMSIGKEKVLH

pLDDT: mean 81.37, std 20.26, range [32.75, 98.62]